Protein AF-0000000082831631 (afdb_homodimer)

Secondary structure (DSSP, 8-state):
--GGGS---S-HHHHHHHHHHHHHHHHHHHHHTTT--HHHHHHHHHHHHH-SEEHHHHHHHTT--HHHHHHHHHHHHHTTSEEEEE-SS-TTPEEEEE-HHHHHHHHHHHHHHHHHHHHHHHHH-HHHHHHHHHHHHHHHT-------/--GGGS---S-HHHHHHHHHHHHHHHHHHHHHTTT--HHHHHHHHHHHHH-SEEHHHHHHHTT--HHHHHHHHHHHHHTTSEEEEE-SS-TTPEEEEE-HHHHHHHHHHHHHHHHHHHHHHHHH-HHHHHHHHHHHHHHHT-------

Sequence (296 aa):
MSQQDLPPGVCNSTAIRKAARHLGRFYDQCLAQADLRNTQYAILNLLATRGPLTIAELAEHLVTDRATMGHNLRPLERDGLIRISIGRQDRREREITLTDAGVKMETAGRKAWQRAQQQFEAVFGKEDALAMRRIMHRITTLDLSVPSMSQQDLPPGVCNSTAIRKAARHLGRFYDQCLAQADLRNTQYAILNLLATRGPLTIAELAEHLVTDRATMGHNLRPLERDGLIRISIGRQDRREREITLTDAGVKMETAGRKAWQRAQQQFEAVFGKEDALAMRRIMHRITTLDLSVPS

Solvent-accessible surface area (backbone atoms only — not comparable to full-atom values): 15852 Å² total; per-residue (Å²): 128,58,84,83,69,51,68,59,71,87,49,66,55,58,31,39,40,27,21,29,41,48,47,40,51,48,41,28,59,42,20,45,78,57,75,35,46,54,70,55,46,52,52,42,46,46,35,72,74,72,38,71,37,35,58,64,53,52,10,60,77,56,53,49,52,55,69,59,41,53,59,63,41,46,62,39,42,75,70,50,28,34,44,80,41,71,26,87,89,40,78,84,38,46,32,36,36,70,30,75,59,20,51,53,49,38,56,52,34,45,57,32,46,51,50,43,53,51,53,49,27,69,72,69,29,61,68,53,48,53,52,49,31,50,53,23,48,52,54,52,67,51,86,75,71,76,81,128,127,58,86,81,70,52,69,59,72,86,48,65,54,59,32,38,41,27,20,27,41,48,48,39,50,48,41,27,59,41,19,44,78,56,76,36,45,53,68,54,46,52,53,43,46,48,34,72,74,70,37,70,38,34,58,65,54,52,10,60,76,58,52,49,51,56,69,59,43,53,58,63,42,46,61,39,42,74,71,48,26,35,45,80,38,70,28,88,88,40,76,85,38,46,33,36,36,69,30,75,60,20,51,54,48,37,56,51,33,45,56,32,46,50,51,42,53,50,54,49,28,68,74,68,29,61,68,53,48,51,53,48,30,50,54,22,46,55,54,51,67,51,86,77,70,77,82,127

pLDDT: mean 89.63, std 14.21, range [30.55, 98.31]

Radius of gyration: 20.42 Å; Cα contacts (8 Å, |Δi|>4): 362; chains: 2; bounding box: 50×52×46 Å

Structure (mmCIF, N/CA/C/O backbone):
data_AF-0000000082831631-model_v1
#
loop_
_entity.id
_entity.type
_entity.pdbx_description
1 polymer 'HTH marR-type domain-containing protein'
#
loop_
_atom_site.group_PDB
_atom_site.id
_atom_site.type_symbol
_atom_site.label_atom_id
_atom_site.label_alt_id
_atom_site.label_comp_id
_atom_site.label_asym_id
_atom_site.label_entity_id
_atom_site.label_seq_id
_atom_site.pdbx_PDB_ins_code
_atom_site.Cartn_x
_atom_site.Cartn_y
_atom_site.Cartn_z
_atom_site.occupancy
_atom_site.B_iso_or_equiv
_atom_site.auth_seq_id
_atom_site.auth_comp_id
_atom_site.auth_asym_id
_atom_site.auth_atom_id
_atom_site.pdbx_PDB_model_num
ATOM 1 N N . MET A 1 1 ? 18.609 -6.953 -20.047 1 30.86 1 MET A N 1
ATOM 2 C CA . MET A 1 1 ? 17.406 -6.137 -20.219 1 30.86 1 MET A CA 1
ATOM 3 C C . MET A 1 1 ? 17.078 -5.379 -18.938 1 30.86 1 MET A C 1
ATOM 5 O O . MET A 1 1 ? 16.953 -5.98 -17.859 1 30.86 1 MET A O 1
ATOM 9 N N . SER A 1 2 ? 17.219 -4.16 -18.875 1 35.84 2 SER A N 1
ATOM 10 C CA . SER A 1 2 ? 17.078 -3.322 -17.688 1 35.84 2 SER A CA 1
ATOM 11 C C . SER A 1 2 ? 15.703 -3.506 -17.031 1 35.84 2 SER A C 1
ATOM 13 O O . SER A 1 2 ? 14.742 -3.871 -17.703 1 35.84 2 SER A O 1
ATOM 15 N N . GLN A 1 3 ? 15.672 -3.893 -15.812 1 42.59 3 GLN A N 1
ATOM 16 C CA . GLN A 1 3 ? 14.422 -4.047 -15.078 1 42.59 3 GLN A CA 1
ATOM 17 C C . GLN A 1 3 ? 13.359 -3.076 -15.594 1 42.59 3 GLN A C 1
ATOM 19 O O . GLN A 1 3 ? 12.164 -3.316 -15.43 1 42.59 3 GLN A O 1
ATOM 24 N N . GLN A 1 4 ? 13.836 -1.872 -16.297 1 42.19 4 GLN A N 1
ATOM 25 C CA . GLN A 1 4 ? 13 -0.813 -16.859 1 42.19 4 GLN A CA 1
ATOM 26 C C . GLN A 1 4 ? 12.211 -1.309 -18.062 1 42.19 4 GLN A C 1
ATOM 28 O O . GLN A 1 4 ? 11.195 -0.72 -18.438 1 42.19 4 GLN A O 1
ATOM 33 N N . ASP A 1 5 ? 12.852 -2.176 -18.766 1 43.28 5 ASP A N 1
ATOM 34 C CA . ASP A 1 5 ? 12.312 -2.582 -20.047 1 43.28 5 ASP A CA 1
ATOM 35 C C . ASP A 1 5 ? 11.273 -3.691 -19.891 1 43.28 5 ASP A C 1
ATOM 37 O O . ASP A 1 5 ? 10.758 -4.215 -20.875 1 43.28 5 ASP A O 1
ATOM 41 N N . LEU A 1 6 ? 11.281 -4.203 -18.734 1 48.5 6 LEU A N 1
ATOM 42 C CA . LEU A 1 6 ? 10.352 -5.324 -18.656 1 48.5 6 LEU A CA 1
ATOM 43 C C . LEU A 1 6 ? 8.906 -4.836 -18.578 1 48.5 6 LEU A C 1
ATOM 45 O O . LEU A 1 6 ? 8.633 -3.814 -17.938 1 48.5 6 LEU A O 1
ATOM 49 N N . PRO A 1 7 ? 8.125 -5.168 -19.5 1 52.19 7 PRO A N 1
ATOM 50 C CA . PRO A 1 7 ? 6.703 -4.828 -19.484 1 52.19 7 PRO A CA 1
ATOM 51 C C . PRO A 1 7 ? 6.078 -4.922 -18.094 1 52.19 7 PRO A C 1
ATOM 53 O O . PRO A 1 7 ? 6.59 -5.641 -17.234 1 52.19 7 PRO A O 1
ATOM 56 N N . PRO A 1 8 ? 5.305 -3.943 -17.984 1 56.03 8 PRO A N 1
ATOM 57 C CA . PRO A 1 8 ? 4.609 -4.066 -16.703 1 56.03 8 PRO A CA 1
ATOM 58 C C . PRO A 1 8 ? 4.039 -5.461 -16.469 1 56.03 8 PRO A C 1
ATOM 60 O O . PRO A 1 8 ? 3.709 -6.168 -17.422 1 56.03 8 PRO A O 1
ATOM 63 N N . GLY A 1 9 ? 4.305 -5.836 -15.336 1 70.56 9 GLY A N 1
ATOM 64 C CA . GLY A 1 9 ? 3.637 -7.09 -15.016 1 70.56 9 GLY A CA 1
ATOM 65 C C . GLY A 1 9 ? 2.145 -7.059 -15.289 1 70.56 9 GLY A C 1
ATOM 66 O O . GLY A 1 9 ? 1.587 -6.004 -15.602 1 70.56 9 GLY A O 1
ATOM 67 N N . VAL A 1 10 ? 1.528 -8.109 -15.281 1 78.94 10 VAL A N 1
ATOM 68 C CA . VAL A 1 10 ? 0.139 -8.242 -15.711 1 78.94 10 VAL A CA 1
ATOM 69 C C . VAL A 1 10 ? -0.789 -8.047 -14.508 1 78.94 10 VAL A C 1
ATOM 71 O O . VAL A 1 10 ? -1.986 -7.809 -14.68 1 78.94 10 VAL A O 1
ATOM 74 N N . CYS A 1 11 ? -0.23 -8.031 -13.383 1 92.25 11 CYS A N 1
ATOM 75 C CA . CYS A 1 11 ? -1.115 -8 -12.227 1 92.25 11 CYS A CA 1
ATOM 76 C C . CYS A 1 11 ? -1.39 -6.562 -11.789 1 92.25 11 CYS A C 1
ATOM 78 O O . CYS A 1 11 ? -0.481 -5.859 -11.344 1 92.25 11 CYS A O 1
ATOM 80 N N . ASN A 1 12 ? -2.68 -6.16 -11.758 1 96.19 12 ASN A N 1
ATOM 81 C CA . ASN A 1 12 ? -3.088 -4.805 -11.406 1 96.19 12 ASN A CA 1
ATOM 82 C C . ASN A 1 12 ? -2.771 -4.492 -9.945 1 96.19 12 ASN A C 1
ATOM 84 O O . ASN A 1 12 ? -2.184 -3.449 -9.648 1 96.19 12 ASN A O 1
ATOM 88 N N . SER A 1 13 ? -3.053 -5.371 -9.1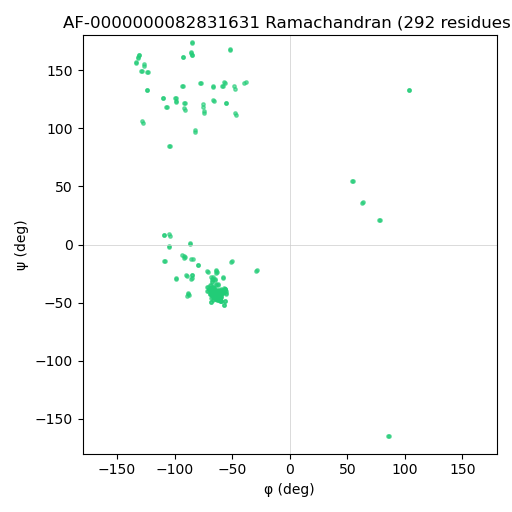02 1 95.88 13 SER A N 1
ATOM 89 C CA . SER A 1 13 ? -2.867 -5.145 -7.672 1 95.88 13 SER A CA 1
ATOM 90 C C . SER A 1 13 ? -1.388 -5.086 -7.309 1 95.88 13 SER A C 1
ATOM 92 O O . SER A 1 13 ? -0.976 -4.254 -6.496 1 95.88 13 SER A O 1
ATOM 94 N N . THR A 1 14 ? -0.568 -5.945 -7.938 1 94.88 14 THR A N 1
ATOM 95 C CA . THR A 1 14 ? 0.865 -5.941 -7.668 1 94.88 14 THR A CA 1
ATOM 96 C C . THR A 1 14 ? 1.507 -4.652 -8.18 1 94.88 14 THR A C 1
ATOM 98 O O . THR A 1 14 ? 2.395 -4.094 -7.535 1 94.88 14 THR A O 1
ATOM 101 N N . ALA A 1 15 ? 1.079 -4.207 -9.312 1 96.06 15 ALA A N 1
ATOM 102 C CA . ALA A 1 15 ? 1.629 -2.984 -9.891 1 96.06 15 ALA A CA 1
ATOM 103 C C . ALA A 1 15 ? 1.409 -1.794 -8.961 1 96.06 15 ALA A C 1
ATOM 105 O O . ALA A 1 15 ? 2.346 -1.051 -8.664 1 96.06 15 ALA A O 1
ATOM 106 N N . ILE A 1 16 ? 0.175 -1.623 -8.469 1 97.5 16 ILE A N 1
ATOM 107 C CA . ILE A 1 16 ? -0.142 -0.481 -7.617 1 97.5 16 ILE A CA 1
ATOM 108 C C . ILE A 1 16 ? 0.547 -0.64 -6.266 1 97.5 16 ILE A C 1
ATOM 110 O O . ILE A 1 16 ? 1.034 0.338 -5.691 1 97.5 16 ILE A O 1
ATOM 114 N N . ARG A 1 17 ? 0.597 -1.808 -5.777 1 96.62 17 ARG A N 1
ATOM 115 C CA . ARG A 1 17 ? 1.215 -2.062 -4.48 1 96.62 17 ARG A CA 1
ATOM 116 C C . ARG A 1 17 ? 2.707 -1.749 -4.512 1 96.62 17 ARG A C 1
ATOM 118 O O . ARG A 1 17 ? 3.236 -1.127 -3.588 1 96.62 17 ARG A O 1
ATOM 125 N N . LYS A 1 18 ? 3.408 -2.191 -5.504 1 96.25 18 LYS A N 1
ATOM 126 C CA . LYS A 1 18 ? 4.836 -1.919 -5.637 1 96.25 18 LYS A CA 1
ATOM 127 C C . LYS A 1 18 ? 5.105 -0.418 -5.711 1 96.25 18 LYS A C 1
ATOM 129 O O . LYS A 1 18 ? 6.02 0.088 -5.059 1 96.25 18 LYS A O 1
ATOM 134 N N . ALA A 1 19 ? 4.34 0.26 -6.488 1 97.31 19 ALA A N 1
ATOM 135 C CA . ALA A 1 19 ? 4.5 1.705 -6.629 1 97.31 19 ALA A CA 1
ATOM 136 C C . ALA A 1 19 ? 4.227 2.42 -5.309 1 97.31 19 ALA A C 1
ATOM 138 O O . ALA A 1 19 ? 4.945 3.35 -4.938 1 97.31 19 ALA A O 1
ATOM 139 N N . ALA A 1 20 ? 3.16 1.955 -4.66 1 97.31 20 ALA A N 1
ATOM 140 C CA . ALA A 1 20 ? 2.814 2.547 -3.369 1 97.31 20 ALA A CA 1
ATOM 141 C C . ALA A 1 20 ? 3.943 2.359 -2.359 1 97.31 20 ALA A C 1
ATOM 143 O O . ALA A 1 20 ? 4.262 3.277 -1.599 1 97.31 20 ALA A O 1
ATOM 144 N N . ARG A 1 21 ? 4.551 1.218 -2.373 1 96.31 21 ARG A N 1
ATOM 145 C CA . ARG A 1 21 ? 5.656 0.956 -1.452 1 96.31 21 ARG A CA 1
ATOM 146 C C . ARG A 1 21 ? 6.871 1.806 -1.8 1 96.31 21 ARG 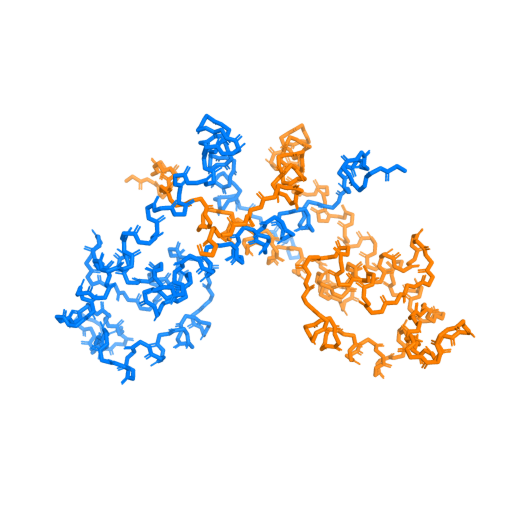A C 1
ATOM 148 O O . ARG A 1 21 ? 7.512 2.377 -0.914 1 96.31 21 ARG A O 1
ATOM 155 N N . HIS A 1 22 ? 7.172 1.829 -3.053 1 96.25 22 HIS A N 1
ATOM 156 C CA . HIS A 1 22 ? 8.328 2.598 -3.5 1 96.25 22 HIS A CA 1
ATOM 157 C C . HIS A 1 22 ? 8.172 4.074 -3.154 1 96.25 22 HIS A C 1
ATOM 159 O O . HIS A 1 22 ? 9.07 4.676 -2.566 1 96.25 22 HIS A O 1
ATOM 165 N N . LEU A 1 23 ? 7.043 4.594 -3.475 1 96.88 23 LEU A N 1
ATOM 166 C CA . LEU A 1 23 ? 6.773 6.004 -3.211 1 96.88 23 LEU A CA 1
ATOM 167 C C . LEU A 1 23 ? 6.637 6.258 -1.714 1 96.88 23 LEU A C 1
ATOM 169 O O . LEU A 1 23 ? 7.148 7.258 -1.201 1 96.88 23 LEU A O 1
ATOM 173 N N . GLY A 1 24 ? 5.938 5.359 -1.07 1 96.38 24 GLY A N 1
ATOM 174 C CA . GLY A 1 24 ? 5.77 5.48 0.369 1 96.38 24 GLY A CA 1
ATOM 175 C C . GLY A 1 24 ? 7.09 5.527 1.12 1 96.38 24 GLY A C 1
ATOM 176 O O . GLY A 1 24 ? 7.238 6.297 2.072 1 96.38 24 GLY A O 1
ATOM 177 N N . ARG A 1 25 ? 8.047 4.754 0.75 1 94.38 25 ARG A N 1
ATOM 178 C CA . ARG A 1 25 ? 9.375 4.754 1.369 1 94.38 25 ARG A CA 1
ATOM 179 C C . ARG A 1 25 ? 10.062 6.102 1.195 1 94.38 25 ARG A C 1
ATOM 181 O O . ARG A 1 25 ? 10.703 6.602 2.123 1 94.38 25 ARG A O 1
ATOM 188 N N . PHE A 1 26 ? 9.93 6.613 0.04 1 96 26 PHE A N 1
ATOM 189 C CA . PHE A 1 26 ? 10.516 7.922 -0.238 1 96 26 PHE A CA 1
ATOM 190 C C . PHE A 1 26 ? 9.906 8.984 0.668 1 96 26 PHE A C 1
ATOM 192 O O . PHE A 1 26 ? 10.633 9.781 1.269 1 96 26 PHE A O 1
ATOM 199 N N . TYR A 1 27 ? 8.586 8.977 0.841 1 96.56 27 TYR A N 1
ATOM 200 C CA . TYR A 1 27 ? 7.918 9.938 1.705 1 96.56 27 TYR A CA 1
ATOM 201 C C . TYR A 1 27 ? 8.305 9.727 3.164 1 96.56 27 TYR A C 1
ATOM 203 O O . TYR A 1 27 ? 8.508 10.695 3.904 1 96.56 27 TYR A O 1
ATOM 211 N N . ASP A 1 28 ? 8.398 8.516 3.533 1 95.75 28 ASP A N 1
ATOM 212 C CA . ASP A 1 28 ? 8.82 8.211 4.895 1 95.75 28 ASP A CA 1
ATOM 213 C C . ASP A 1 28 ? 10.211 8.773 5.18 1 95.75 28 ASP A C 1
ATOM 215 O O . ASP A 1 28 ? 10.453 9.328 6.254 1 95.75 28 ASP A O 1
ATOM 219 N N . GLN A 1 29 ? 11.086 8.617 4.246 1 94.62 29 GLN A N 1
ATOM 220 C CA . GLN A 1 29 ? 12.438 9.141 4.406 1 94.62 29 GLN A CA 1
ATOM 221 C C . GLN A 1 29 ? 12.422 10.656 4.539 1 94.62 29 GLN A C 1
ATOM 223 O O . GLN A 1 29 ? 13.141 11.219 5.371 1 94.62 29 GLN A O 1
ATOM 228 N N . CYS A 1 30 ? 11.648 11.32 3.758 1 94.38 30 CYS A N 1
ATOM 229 C CA . CYS A 1 30 ? 11.539 12.773 3.818 1 94.38 30 CYS A CA 1
ATOM 230 C C . CYS A 1 30 ? 10.93 13.227 5.141 1 94.38 30 CYS A C 1
ATOM 232 O O . CYS A 1 30 ? 11.422 14.172 5.762 1 94.38 30 CYS A O 1
ATOM 234 N N . LEU A 1 31 ? 9.922 12.508 5.613 1 95.38 31 LEU A N 1
ATOM 235 C CA . LEU A 1 31 ? 9.18 12.906 6.805 1 95.38 31 LEU A CA 1
ATOM 236 C C . LEU A 1 31 ? 9.945 12.539 8.07 1 95.38 31 LEU A C 1
ATOM 238 O O . LEU A 1 31 ? 9.656 13.062 9.148 1 95.38 31 LEU A O 1
ATOM 242 N N . ALA A 1 32 ? 10.898 11.633 7.867 1 93.44 32 ALA A N 1
ATOM 243 C CA . ALA A 1 32 ? 11.742 11.258 9 1 93.44 32 ALA A CA 1
ATOM 244 C C . ALA A 1 32 ? 12.453 12.477 9.57 1 93.44 32 ALA A C 1
ATOM 246 O O . ALA A 1 32 ? 12.711 12.547 10.781 1 93.44 32 ALA A O 1
ATOM 247 N N . GLN A 1 33 ? 12.703 13.406 8.773 1 89.69 33 GLN A N 1
ATOM 248 C CA . GLN A 1 33 ? 13.359 14.641 9.188 1 89.69 33 GLN A CA 1
ATOM 249 C C . GLN A 1 33 ? 12.5 15.406 10.188 1 89.69 33 GLN A C 1
ATOM 251 O O . GLN A 1 33 ? 13.008 16.219 10.969 1 89.69 33 GLN A O 1
ATOM 256 N N . ALA A 1 34 ? 11.242 15.203 10.195 1 91 34 ALA A N 1
ATOM 257 C CA . ALA A 1 34 ? 10.312 15.844 11.117 1 91 34 ALA A CA 1
ATOM 258 C C . ALA A 1 34 ? 9.852 14.867 12.195 1 91 34 ALA A C 1
ATOM 260 O O . ALA A 1 34 ? 8.898 15.141 12.93 1 91 34 ALA A O 1
ATOM 261 N N . ASP A 1 35 ? 10.469 13.711 12.242 1 92.44 35 ASP A N 1
ATOM 262 C CA . ASP A 1 35 ? 10.172 12.664 13.211 1 92.44 35 ASP A CA 1
ATOM 263 C C . ASP A 1 35 ? 8.742 12.156 13.039 1 92.44 35 ASP A C 1
ATOM 265 O O . ASP A 1 35 ? 8.023 11.961 14.023 1 92.44 35 ASP A O 1
ATOM 269 N N . LEU A 1 36 ? 8.273 12.086 11.836 1 94.44 36 LEU A N 1
ATOM 270 C CA . LEU A 1 36 ? 6.945 11.578 11.5 1 94.44 36 LEU A CA 1
ATOM 271 C C . LEU A 1 36 ? 7.027 10.516 10.406 1 94.44 36 LEU A C 1
ATOM 273 O O . LEU A 1 36 ? 7.902 10.578 9.539 1 94.44 36 LEU A O 1
ATOM 277 N N . ARG A 1 37 ? 6.109 9.602 10.453 1 94.31 37 ARG A N 1
ATOM 278 C CA . ARG A 1 37 ? 5.867 8.695 9.336 1 94.31 37 ARG A CA 1
ATOM 279 C C . ARG A 1 37 ? 4.785 9.242 8.414 1 94.31 37 ARG A C 1
ATOM 281 O O . ARG A 1 37 ? 3.965 10.062 8.828 1 94.31 37 ARG A O 1
ATOM 288 N N . ASN A 1 38 ? 4.805 8.68 7.234 1 94.25 38 ASN A N 1
ATOM 289 C CA . ASN A 1 38 ? 3.842 9.102 6.223 1 94.25 38 ASN A CA 1
ATOM 290 C C . ASN A 1 38 ? 2.406 8.898 6.699 1 94.25 38 ASN A C 1
ATOM 292 O O . ASN A 1 38 ? 1.561 9.781 6.523 1 94.25 38 ASN A O 1
ATOM 296 N N . THR A 1 39 ? 2.139 7.816 7.359 1 93.75 39 THR A N 1
ATOM 297 C CA . THR A 1 39 ? 0.795 7.508 7.84 1 93.75 39 THR A CA 1
ATOM 298 C C . THR A 1 39 ? 0.416 8.422 9 1 93.75 39 THR A C 1
ATOM 300 O O . THR A 1 39 ? -0.734 8.852 9.109 1 93.75 39 THR A O 1
ATOM 303 N N . GLN A 1 40 ? 1.332 8.672 9.836 1 94.88 40 GLN A N 1
ATOM 304 C CA . GLN A 1 40 ? 1.088 9.578 10.953 1 94.88 40 GLN A CA 1
ATOM 305 C C . GLN A 1 40 ? 0.785 10.992 10.461 1 94.88 40 GLN A C 1
ATOM 307 O O . GLN A 1 40 ? -0.157 11.625 10.938 1 94.88 40 GLN A O 1
ATOM 312 N N . TYR A 1 41 ? 1.587 11.422 9.516 1 95.38 41 TYR A N 1
ATOM 313 C CA . TYR A 1 41 ? 1.364 12.758 8.969 1 95.38 41 TYR A CA 1
ATOM 314 C C . TYR A 1 41 ? -0.004 12.852 8.305 1 95.38 41 TYR A C 1
ATOM 316 O O . TYR A 1 41 ? -0.688 13.875 8.422 1 95.38 41 TYR A O 1
ATOM 324 N N . ALA A 1 42 ? -0.393 11.852 7.566 1 95.88 42 ALA A N 1
ATOM 325 C CA . ALA A 1 42 ? -1.693 11.852 6.902 1 95.88 42 ALA A CA 1
ATOM 326 C C . ALA A 1 42 ? -2.822 12.062 7.906 1 95.88 42 ALA A C 1
ATOM 328 O O . ALA A 1 42 ? -3.768 12.812 7.637 1 95.88 42 ALA A O 1
ATOM 329 N N . ILE A 1 43 ? -2.713 11.477 9.039 1 96.25 43 ILE A N 1
ATOM 330 C CA . ILE A 1 43 ? -3.725 11.609 10.086 1 96.25 43 ILE A CA 1
ATOM 331 C C . ILE A 1 43 ? -3.727 13.031 10.633 1 96.25 43 ILE A C 1
ATOM 333 O O . ILE A 1 43 ? -4.777 13.672 10.711 1 96.25 43 ILE A O 1
ATOM 337 N N . LEU A 1 44 ? -2.545 13.508 10.977 1 97 44 LEU A N 1
ATOM 338 C CA . LEU A 1 44 ? -2.426 14.859 11.523 1 97 44 LEU A CA 1
ATOM 339 C C . LEU A 1 44 ? -2.938 15.898 10.531 1 97 44 LEU A C 1
ATOM 341 O O . LEU A 1 44 ? -3.648 16.828 10.914 1 97 44 LEU A O 1
ATOM 345 N N . ASN A 1 45 ? -2.594 15.719 9.32 1 95.44 45 ASN A N 1
ATOM 346 C CA . ASN A 1 45 ? -3.002 16.656 8.281 1 95.44 45 ASN A CA 1
ATOM 347 C C . ASN A 1 45 ? -4.516 16.656 8.094 1 95.44 45 ASN A C 1
ATOM 349 O O . ASN A 1 45 ? -5.117 17.719 7.922 1 95.44 45 ASN A O 1
ATOM 353 N N . LEU A 1 46 ? -5.125 15.523 8.109 1 94.44 46 LEU A N 1
ATOM 354 C CA . LEU A 1 46 ? -6.574 15.438 7.973 1 94.44 46 LEU A CA 1
ATOM 355 C C . LEU A 1 46 ? -7.273 16.172 9.117 1 94.44 46 LEU A C 1
ATOM 357 O O . LEU A 1 46 ? -8.227 16.922 8.883 1 94.44 46 LEU A O 1
ATOM 361 N N . LEU A 1 47 ? -6.793 15.977 10.258 1 95.88 47 LEU A N 1
ATOM 362 C CA . LEU A 1 47 ? -7.383 16.625 11.422 1 95.88 47 LEU A CA 1
ATOM 363 C C . LEU A 1 47 ? -7.176 18.141 11.367 1 95.88 47 LEU A C 1
ATOM 365 O O . LEU A 1 47 ? -8.047 18.906 11.773 1 95.88 47 LEU A O 1
ATOM 369 N N . ALA A 1 48 ? -6.035 18.516 10.891 1 94.75 48 ALA A N 1
ATOM 370 C CA . ALA A 1 48 ? -5.719 19.938 10.789 1 94.75 48 ALA A CA 1
ATOM 371 C C . ALA A 1 48 ? -6.602 20.625 9.742 1 94.75 48 ALA A C 1
ATOM 373 O O . ALA A 1 48 ? -6.988 21.781 9.906 1 94.75 48 ALA A O 1
ATOM 374 N N . THR A 1 49 ? -6.984 19.938 8.734 1 92.06 49 THR A N 1
ATOM 375 C CA . THR A 1 49 ? -7.672 20.547 7.602 1 92.06 49 THR A CA 1
ATOM 376 C C . THR A 1 49 ? -9.18 20.344 7.711 1 92.06 49 THR A C 1
ATOM 378 O O . THR A 1 49 ? -9.961 21.172 7.25 1 92.06 49 THR A O 1
ATOM 381 N N . ARG A 1 50 ? -9.648 19.281 8.344 1 92.56 50 ARG A N 1
ATOM 382 C CA . ARG A 1 50 ? -11.07 18.953 8.383 1 92.56 50 ARG A CA 1
ATOM 383 C C . ARG A 1 50 ? -11.648 19.188 9.781 1 92.56 50 ARG A C 1
ATOM 385 O O . ARG A 1 50 ? -12.867 19.234 9.945 1 92.56 50 ARG A O 1
ATOM 392 N N . GLY A 1 51 ? -10.773 19.344 10.719 1 93.56 51 GLY A N 1
ATOM 393 C CA . GLY A 1 51 ? -11.219 19.422 12.102 1 93.56 51 GLY A CA 1
ATOM 394 C C . GLY A 1 51 ? -11.398 18.078 12.758 1 93.56 51 GLY A C 1
ATOM 395 O O . GLY A 1 51 ? -10.844 17.078 12.297 1 93.56 51 GLY A O 1
ATOM 396 N N . PRO A 1 52 ? -12.102 18.047 13.914 1 94.38 52 PRO A N 1
ATOM 397 C CA . PRO A 1 52 ? -12.297 16.797 14.648 1 94.38 52 PRO A CA 1
ATOM 398 C C . PRO A 1 52 ? -13 15.734 13.812 1 94.38 52 PRO A C 1
ATOM 400 O O . PRO A 1 52 ? -13.93 16.047 13.062 1 94.38 52 PRO A O 1
ATOM 403 N N . LEU A 1 53 ? -12.5 14.539 13.891 1 95.12 53 LEU A N 1
ATOM 404 C CA . LEU A 1 53 ? -13.078 13.391 13.195 1 95.12 53 LEU A CA 1
ATOM 405 C C . LEU A 1 53 ? -13.188 12.188 14.125 1 95.12 53 LEU A C 1
ATOM 407 O O . LEU A 1 53 ? -12.445 12.078 15.102 1 95.12 53 LEU A O 1
ATOM 411 N N . THR A 1 54 ? -14.086 11.312 13.766 1 94.19 54 THR A N 1
ATOM 412 C CA . THR A 1 54 ? -14.18 10.047 14.477 1 94.19 54 THR A CA 1
ATOM 413 C C . THR A 1 54 ? -13.188 9.031 13.906 1 94.19 54 THR A C 1
ATOM 415 O O . THR A 1 54 ? -12.625 9.242 12.836 1 94.19 54 THR A O 1
ATOM 418 N N . ILE A 1 55 ? -12.984 8.016 14.727 1 93.75 55 ILE A N 1
ATOM 419 C CA . ILE A 1 55 ? -12.125 6.934 14.25 1 93.75 55 ILE A CA 1
ATOM 420 C C . ILE A 1 55 ? -12.672 6.375 12.945 1 93.75 55 ILE A C 1
ATOM 422 O O . ILE A 1 55 ? -11.914 6.102 12.008 1 93.75 55 ILE A O 1
ATOM 426 N N . ALA A 1 56 ? -14 6.277 12.844 1 93.19 56 ALA A N 1
ATOM 427 C CA . ALA A 1 56 ? -14.656 5.746 11.648 1 93.19 56 ALA A CA 1
ATOM 428 C C . ALA A 1 56 ? -14.422 6.66 10.445 1 93.19 56 ALA A C 1
ATOM 430 O O . ALA A 1 56 ? -14.148 6.188 9.344 1 93.19 56 ALA A O 1
ATOM 431 N N . GLU A 1 57 ? -14.508 7.906 10.633 1 93.56 57 GLU A N 1
ATOM 432 C CA . GLU A 1 57 ? -14.305 8.875 9.555 1 93.56 57 GLU A CA 1
ATOM 433 C C . GLU A 1 57 ? -12.852 8.875 9.086 1 93.56 57 GLU A C 1
ATOM 435 O O . GLU A 1 57 ? -12.586 8.93 7.887 1 93.56 57 GLU A O 1
ATOM 440 N N . LEU A 1 58 ? -11.906 8.82 10.023 1 94.56 58 LEU A N 1
ATOM 441 C CA . LEU A 1 58 ? -10.492 8.758 9.672 1 94.56 58 LEU A CA 1
ATOM 442 C C . LEU A 1 58 ? -10.195 7.5 8.859 1 94.56 58 LEU A C 1
ATOM 444 O O . LEU A 1 58 ? -9.492 7.562 7.852 1 94.56 58 LEU A O 1
ATOM 448 N N . ALA A 1 59 ? -10.75 6.395 9.344 1 95.31 59 ALA A N 1
ATOM 449 C CA . ALA A 1 59 ? -10.562 5.125 8.648 1 95.31 59 ALA A CA 1
ATOM 450 C C . ALA A 1 59 ? -11.109 5.191 7.227 1 95.31 59 ALA A C 1
ATOM 452 O O . ALA A 1 59 ? -10.477 4.715 6.285 1 95.31 59 ALA A O 1
ATOM 453 N N . GLU A 1 60 ? -12.25 5.809 7.066 1 93.5 60 GLU A N 1
ATOM 454 C CA . GLU A 1 60 ? -12.883 5.953 5.758 1 93.5 60 GLU A CA 1
ATOM 455 C C . GLU A 1 60 ? -12.055 6.84 4.836 1 93.5 60 GLU A C 1
ATOM 457 O O . GLU A 1 60 ? -11.82 6.488 3.678 1 93.5 60 GLU A O 1
ATOM 462 N N . HIS A 1 61 ? -11.562 7.949 5.359 1 93.06 61 HIS A N 1
ATOM 463 C CA . HIS A 1 61 ? -10.789 8.898 4.562 1 93.06 61 HIS A CA 1
ATOM 464 C C . HIS A 1 61 ? -9.477 8.273 4.09 1 93.06 61 HIS A C 1
ATOM 466 O O . HIS A 1 61 ? -8.984 8.602 3.008 1 93.06 61 HIS A O 1
ATOM 472 N N . LEU A 1 62 ? -8.922 7.355 4.855 1 94.38 62 LEU A N 1
ATOM 473 C CA . LEU A 1 62 ? -7.605 6.812 4.531 1 94.38 62 LEU A CA 1
ATOM 474 C C . LEU A 1 62 ? -7.723 5.367 4.047 1 94.38 62 LEU A C 1
ATOM 476 O O . LEU A 1 62 ? -6.711 4.676 3.9 1 94.38 62 LEU A O 1
ATOM 480 N N . VAL A 1 63 ? -8.938 4.879 3.834 1 94.25 63 VAL A N 1
ATOM 481 C CA . VAL A 1 63 ? -9.25 3.564 3.283 1 94.25 63 VAL A CA 1
ATOM 482 C C . VAL A 1 63 ? -8.555 2.482 4.105 1 94.25 63 VAL A C 1
ATOM 484 O O . VAL A 1 63 ? -7.832 1.646 3.557 1 94.25 63 VAL A O 1
ATOM 487 N N . THR A 1 64 ? -8.805 2.502 5.379 1 94.81 64 THR A N 1
ATOM 488 C CA . THR A 1 64 ? -8.344 1.492 6.324 1 94.81 64 THR A CA 1
ATOM 489 C C . THR A 1 64 ? -9.492 1.002 7.199 1 94.81 64 THR A C 1
ATOM 491 O O . THR A 1 64 ? -10.602 1.543 7.137 1 94.81 64 THR A O 1
ATOM 494 N N . ASP A 1 65 ? -9.273 -0.11 7.828 1 94.12 65 ASP A N 1
ATOM 495 C CA . ASP A 1 65 ? -10.305 -0.552 8.766 1 94.12 65 ASP A CA 1
ATOM 496 C C . ASP A 1 65 ? -10.109 0.086 10.141 1 94.12 65 ASP A C 1
ATOM 498 O O . ASP A 1 65 ? -9.039 0.625 10.43 1 94.12 65 ASP A O 1
ATOM 502 N N . ARG A 1 66 ? -11.094 0.006 10.938 1 93.56 66 ARG A N 1
ATOM 503 C CA . ARG A 1 66 ? -11.109 0.689 12.227 1 93.56 66 ARG A CA 1
ATOM 504 C C . ARG A 1 66 ? -10.023 0.148 13.148 1 93.56 66 ARG A C 1
ATOM 506 O O . ARG A 1 66 ? -9.406 0.906 13.898 1 93.56 66 ARG A O 1
ATOM 513 N N . ALA A 1 67 ? -9.875 -1.121 13.102 1 94.56 67 ALA A N 1
ATOM 514 C CA . ALA A 1 67 ? -8.852 -1.721 13.953 1 94.56 67 ALA A CA 1
ATOM 515 C C . ALA A 1 67 ? -7.469 -1.18 13.617 1 94.56 67 ALA A C 1
ATOM 517 O O . ALA A 1 67 ? -6.711 -0.793 14.516 1 94.56 67 ALA A O 1
ATOM 518 N N . THR A 1 68 ? -7.148 -1.111 12.344 1 94.38 68 THR A N 1
ATOM 519 C CA . THR A 1 68 ? -5.883 -0.565 11.867 1 94.38 68 THR A CA 1
ATOM 520 C C . THR A 1 68 ? -5.758 0.91 12.234 1 94.38 68 THR A C 1
ATOM 522 O O . THR A 1 68 ? -4.691 1.36 12.664 1 94.38 68 THR A O 1
ATOM 525 N N . MET A 1 69 ? -6.781 1.622 12.055 1 95.75 69 MET A N 1
ATOM 526 C CA . MET A 1 69 ? -6.77 3.043 12.398 1 95.75 69 MET A CA 1
ATOM 527 C C . MET A 1 69 ? -6.492 3.244 13.883 1 95.75 69 MET A C 1
ATOM 529 O O . MET A 1 69 ? -5.707 4.117 14.258 1 95.75 69 MET A O 1
ATOM 533 N N . GLY A 1 70 ? -7.172 2.418 14.727 1 94.88 70 GLY A N 1
ATOM 534 C CA . GLY A 1 70 ? -6.898 2.475 16.156 1 94.88 70 GLY A CA 1
ATOM 535 C C . GLY A 1 70 ? -5.434 2.268 16.484 1 94.88 70 GLY A C 1
ATOM 536 O O . GLY A 1 70 ? -4.871 2.998 17.312 1 94.88 70 GLY A O 1
ATOM 537 N N . HIS A 1 71 ? -4.891 1.325 15.797 1 95.56 71 HIS A N 1
ATOM 538 C CA . HIS A 1 71 ? -3.473 1.036 15.992 1 95.56 71 HIS A CA 1
ATOM 539 C C . HIS A 1 71 ? -2.605 2.221 15.586 1 95.56 71 HIS A C 1
ATOM 541 O O . HIS A 1 71 ? -1.629 2.547 16.266 1 95.56 71 HIS A O 1
ATOM 547 N N . ASN A 1 72 ? -2.916 2.871 14.562 1 95.62 72 ASN A N 1
ATOM 548 C CA . ASN A 1 72 ? -2.143 3.992 14.039 1 95.62 72 ASN A CA 1
ATOM 549 C C . ASN A 1 72 ? -2.273 5.227 14.922 1 95.62 72 ASN A C 1
ATOM 551 O O . ASN A 1 72 ? -1.395 6.09 14.93 1 95.62 72 ASN A O 1
ATOM 555 N N . LEU A 1 73 ? -3.352 5.27 15.672 1 96.94 73 LEU A N 1
ATOM 556 C CA . LEU A 1 73 ? -3.629 6.434 16.516 1 96.94 73 LEU A CA 1
ATOM 557 C C . LEU A 1 73 ? -2.912 6.328 17.844 1 96.94 73 LEU A C 1
ATOM 559 O O . LEU A 1 73 ? -2.605 7.344 18.484 1 96.94 73 LEU A O 1
ATOM 563 N N . ARG A 1 74 ? -2.648 5.176 18.25 1 96.56 74 ARG A N 1
ATOM 564 C CA . ARG A 1 74 ? -2.123 4.918 19.594 1 96.56 74 ARG A CA 1
ATOM 565 C C . ARG A 1 74 ? -0.827 5.688 19.828 1 96.56 74 ARG A C 1
ATOM 567 O O . ARG A 1 74 ? -0.696 6.402 20.828 1 96.56 74 ARG A O 1
ATOM 574 N N . PRO A 1 75 ? 0.129 5.562 18.938 1 96.94 75 PRO A N 1
ATOM 575 C CA . PRO A 1 75 ? 1.366 6.312 19.172 1 96.94 75 PRO A CA 1
ATOM 576 C C . PRO A 1 75 ? 1.149 7.824 19.188 1 96.94 75 PRO A C 1
ATOM 578 O O . PRO A 1 75 ? 1.821 8.539 19.938 1 96.94 75 PRO A O 1
ATOM 581 N N . LEU A 1 76 ? 0.262 8.344 18.406 1 97.81 76 LEU A N 1
ATOM 582 C CA . LEU A 1 76 ? -0.018 9.773 18.359 1 97.81 76 LEU A CA 1
ATOM 583 C C . LEU A 1 76 ? -0.642 10.266 19.656 1 97.81 76 LEU A C 1
ATOM 585 O O . LEU A 1 76 ? -0.335 11.359 20.125 1 97.81 76 LEU A O 1
ATOM 589 N N . GLU A 1 77 ? -1.555 9.422 20.172 1 97.44 77 GLU A N 1
ATOM 590 C CA . GLU A 1 77 ? -2.164 9.742 21.453 1 97.44 77 GLU A CA 1
ATOM 591 C C . GLU A 1 77 ? -1.14 9.68 22.578 1 97.44 77 GLU A C 1
ATOM 593 O O . GLU A 1 77 ? -1.072 10.578 23.422 1 97.44 77 GLU A O 1
ATOM 598 N N . ARG A 1 78 ? -0.397 8.641 22.594 1 97.25 78 ARG A N 1
ATOM 599 C CA . ARG A 1 78 ? 0.639 8.438 23.594 1 97.25 78 ARG A CA 1
ATOM 600 C C . ARG A 1 78 ? 1.622 9.609 23.609 1 97.25 78 ARG A C 1
ATOM 602 O O . ARG A 1 78 ? 2.029 10.07 24.672 1 97.25 78 ARG A O 1
ATOM 609 N N . ASP A 1 79 ? 1.941 10.141 22.438 1 97 79 ASP A N 1
ATOM 610 C CA . ASP A 1 79 ? 2.93 11.203 22.297 1 97 79 ASP A CA 1
ATOM 611 C C . ASP A 1 79 ? 2.291 12.578 22.484 1 97 79 ASP A C 1
ATOM 613 O O . ASP A 1 79 ? 2.961 13.602 22.344 1 97 79 ASP A O 1
ATOM 617 N N . GLY A 1 80 ? 1.016 12.586 22.766 1 97.69 80 GLY A N 1
ATOM 618 C CA . GLY A 1 80 ? 0.308 13.805 23.094 1 97.69 80 GLY A CA 1
ATOM 619 C C . GLY A 1 80 ? -0.022 14.656 21.891 1 97.69 80 GLY A C 1
ATOM 620 O O . GLY A 1 80 ? -0.233 15.867 22.016 1 97.69 80 GLY A O 1
ATOM 621 N N . LEU A 1 81 ? -0.055 14.109 20.703 1 98.25 81 LEU A N 1
ATOM 622 C CA . LEU A 1 81 ? -0.277 14.867 19.469 1 98.25 81 LEU A CA 1
ATOM 623 C C . LEU A 1 81 ? -1.765 14.969 19.156 1 98.25 81 LEU A C 1
ATOM 625 O O . LEU A 1 81 ? -2.191 15.867 18.422 1 98.25 81 LEU A O 1
ATOM 629 N N . ILE A 1 82 ? -2.504 13.977 19.641 1 98.31 82 ILE A N 1
ATOM 630 C CA . ILE A 1 82 ? -3.953 13.984 19.484 1 98.31 82 ILE A CA 1
ATOM 631 C C . ILE A 1 82 ? -4.629 13.68 20.812 1 98.31 82 ILE A C 1
ATOM 633 O O . ILE A 1 82 ? -3.98 13.211 21.75 1 98.31 82 ILE A O 1
ATOM 637 N N . ARG A 1 83 ? -5.902 14.039 20.875 1 97.12 83 ARG A N 1
ATOM 638 C CA . ARG A 1 83 ? -6.777 13.711 22 1 97.12 83 ARG A CA 1
ATOM 639 C C . ARG A 1 83 ? -8.016 12.953 21.531 1 97.12 83 ARG A C 1
ATOM 641 O O . ARG A 1 83 ? -8.609 13.312 20.5 1 97.12 83 ARG A O 1
ATOM 648 N N . ILE A 1 84 ? -8.297 11.891 22.234 1 94.25 84 ILE A N 1
ATOM 649 C CA . ILE A 1 84 ? -9.5 11.117 21.938 1 94.25 84 ILE A CA 1
ATOM 650 C C . ILE A 1 84 ? -10.547 11.352 23.031 1 94.25 84 ILE A C 1
ATOM 652 O O . ILE A 1 84 ? -10.297 11.086 24.203 1 94.25 84 ILE A O 1
ATOM 656 N N . SER A 1 85 ? -11.609 11.867 22.656 1 91.38 85 SER A N 1
ATOM 657 C CA . SER A 1 85 ? -12.672 12.172 23.594 1 91.38 85 SER A CA 1
ATOM 658 C C . SER A 1 85 ? -13.977 11.484 23.203 1 91.38 85 SER A C 1
ATOM 660 O O . SER A 1 85 ? -14.148 11.078 22.062 1 91.38 85 SER A O 1
ATOM 662 N N . ILE A 1 86 ? -14.789 11.133 24.25 1 81.56 86 ILE A N 1
ATOM 663 C CA . ILE A 1 86 ? -16.109 10.562 23.984 1 81.56 86 ILE A CA 1
ATOM 664 C C . ILE A 1 86 ? -17 11.609 23.328 1 81.56 86 ILE A C 1
ATOM 666 O O . ILE A 1 86 ? -17.047 12.766 23.766 1 81.56 86 ILE A O 1
ATOM 670 N N . GLY A 1 87 ? -17.562 11.227 22.078 1 69.06 87 GLY A N 1
ATOM 671 C CA . GLY A 1 87 ? -18.359 12.125 21.281 1 69.06 87 GLY A CA 1
ATOM 672 C C . GLY A 1 87 ? -19.562 12.672 22.016 1 69.06 87 GLY A C 1
ATOM 673 O O . GLY A 1 87 ? -20.094 12.023 22.922 1 69.06 87 GLY A O 1
ATOM 674 N N . ARG A 1 88 ? -19.797 13.914 21.797 1 61.16 88 ARG A N 1
ATOM 675 C CA . ARG A 1 88 ? -20.906 14.625 22.422 1 61.16 88 ARG A CA 1
ATOM 676 C C . ARG A 1 88 ? -22.25 14.008 22.031 1 61.16 88 ARG A C 1
ATOM 678 O O . ARG A 1 88 ? -23.141 13.883 22.859 1 61.16 88 ARG A O 1
ATOM 685 N N . GLN A 1 89 ? -22.375 13.641 20.859 1 59.97 89 GLN A N 1
ATOM 686 C CA . GLN A 1 89 ? -23.672 13.227 20.344 1 59.97 89 GLN A CA 1
ATOM 687 C C . GLN A 1 89 ? -23.922 11.742 20.594 1 59.97 89 GLN A C 1
ATOM 689 O O . GLN A 1 89 ? -25.062 11.32 20.828 1 59.97 89 GLN A O 1
ATOM 694 N N . ASP A 1 90 ? -22.953 10.953 20.359 1 64.75 90 ASP A N 1
ATOM 695 C CA . ASP A 1 90 ? -23.031 9.508 20.562 1 64.75 90 ASP A CA 1
ATOM 696 C C . ASP A 1 90 ? -21.859 9.016 21.422 1 64.75 90 ASP A C 1
ATOM 698 O O . ASP A 1 90 ? -20.703 9.086 21 1 64.75 90 ASP A O 1
ATOM 702 N N . ARG A 1 91 ? -22.219 8.688 22.703 1 65.94 91 ARG A N 1
ATOM 703 C CA . ARG A 1 91 ? -21.25 8.242 23.688 1 65.94 91 ARG A CA 1
ATOM 704 C C . ARG A 1 91 ? -20.391 7.102 23.125 1 65.94 91 ARG A C 1
ATOM 706 O O . ARG A 1 91 ? -19.328 6.805 23.656 1 65.94 91 ARG A O 1
ATOM 713 N N . ARG A 1 92 ? -20.891 6.566 22.047 1 63.47 92 ARG A N 1
ATOM 714 C CA . ARG A 1 92 ? -20.156 5.441 21.469 1 63.47 92 ARG A CA 1
ATOM 715 C C . ARG A 1 92 ? -19.156 5.91 20.422 1 63.47 92 ARG A C 1
ATOM 717 O O . ARG A 1 92 ? -18.266 5.16 20.016 1 63.47 92 ARG A O 1
ATOM 724 N N . GLU A 1 93 ? -19.344 7.227 20.141 1 78 93 GLU A N 1
ATOM 725 C CA . GLU A 1 93 ? -18.438 7.723 19.125 1 78 93 GLU A CA 1
ATOM 726 C C . GLU A 1 93 ? -17.25 8.461 19.75 1 78 93 GLU A C 1
ATOM 728 O O . GLU A 1 93 ? -17.438 9.273 20.656 1 78 93 GLU A O 1
ATOM 733 N N . ARG A 1 94 ? -16.047 8.008 19.422 1 88.06 94 ARG A N 1
ATOM 734 C CA . ARG A 1 94 ? -14.82 8.641 19.891 1 88.06 94 ARG A CA 1
ATOM 735 C C . ARG A 1 94 ? -14.328 9.688 18.891 1 88.06 94 ARG A C 1
ATOM 737 O O . ARG A 1 94 ? -14.117 9.375 17.719 1 88.06 94 ARG A O 1
ATOM 744 N N . GLU A 1 95 ? -14.32 10.938 19.438 1 93.38 95 GLU A N 1
ATOM 745 C CA . GLU A 1 95 ? -13.867 12.039 18.594 1 93.38 95 GLU A CA 1
ATOM 746 C C . GLU A 1 95 ? -12.375 12.305 18.797 1 93.38 95 GLU A C 1
ATOM 748 O O . GLU A 1 95 ? -11.891 12.352 19.922 1 93.38 95 GLU A O 1
ATOM 753 N N . ILE A 1 96 ? -11.664 12.523 17.641 1 96.94 96 ILE A N 1
ATOM 754 C CA . ILE A 1 96 ? -10.227 12.742 17.656 1 96.94 96 ILE A CA 1
ATOM 755 C C . ILE A 1 96 ? -9.922 14.195 17.297 1 96.94 96 ILE A C 1
ATOM 757 O O . ILE A 1 96 ? -10.406 14.695 16.281 1 96.94 96 ILE A O 1
ATOM 761 N N . THR A 1 97 ? -9.172 14.867 18.141 1 96.69 97 THR A N 1
ATOM 762 C CA . THR A 1 97 ? -8.781 16.25 17.906 1 96.69 97 THR A CA 1
ATOM 763 C C . THR A 1 97 ? -7.27 16.422 18 1 96.69 97 THR A C 1
ATOM 765 O O . THR A 1 97 ? -6.594 15.625 18.656 1 96.69 97 THR A O 1
ATOM 768 N N . LEU A 1 98 ? -6.789 17.469 17.281 1 97.38 98 LEU A N 1
ATOM 769 C CA . LEU A 1 98 ? -5.383 17.82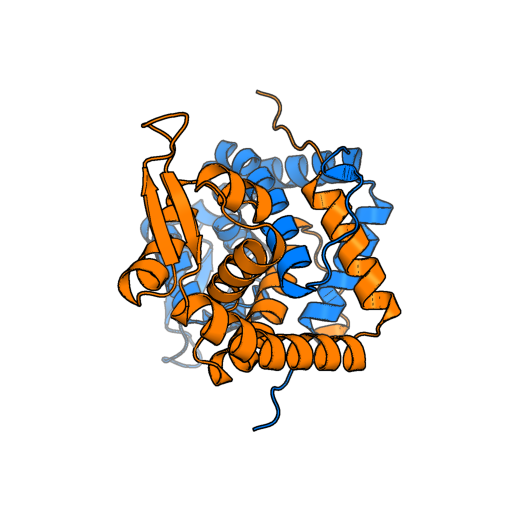8 17.438 1 97.38 98 LEU A CA 1
ATOM 770 C C . LEU A 1 98 ? -5.152 18.594 18.75 1 97.38 98 LEU A C 1
ATOM 772 O O . LEU A 1 98 ? -5.961 19.438 19.125 1 97.38 98 LEU A O 1
ATOM 776 N N . THR A 1 99 ? -4.062 18.234 19.375 1 98.06 99 THR A N 1
ATOM 777 C CA . THR A 1 99 ? -3.566 19.109 20.438 1 98.06 99 THR A CA 1
ATOM 778 C C . THR A 1 99 ? -2.703 20.219 19.859 1 98.06 99 THR A C 1
ATOM 780 O O . THR A 1 99 ? -2.428 20.25 18.656 1 98.06 99 THR A O 1
ATOM 783 N N . ASP A 1 100 ? -2.291 21.188 20.797 1 97.56 100 ASP A N 1
ATOM 784 C CA . ASP A 1 100 ? -1.357 22.234 20.359 1 97.56 100 ASP A CA 1
ATOM 785 C C . ASP A 1 100 ? -0.057 21.609 19.859 1 97.56 100 ASP A C 1
ATOM 787 O O . ASP A 1 100 ? 0.507 22.078 18.859 1 97.56 100 ASP A O 1
ATOM 791 N N . ALA A 1 101 ? 0.352 20.594 20.516 1 97.69 101 ALA A N 1
ATOM 792 C CA . ALA A 1 101 ? 1.552 19.891 20.094 1 97.69 101 ALA A CA 1
ATOM 793 C C . ALA A 1 101 ? 1.336 19.219 18.734 1 97.69 101 ALA A C 1
ATOM 795 O O . ALA A 1 101 ? 2.248 19.156 17.906 1 97.69 101 ALA A O 1
ATOM 796 N N . GLY A 1 102 ? 0.099 18.688 18.547 1 97.94 102 GLY A N 1
ATOM 797 C CA . GLY A 1 102 ? -0.258 18.078 17.281 1 97.94 102 GLY A CA 1
ATOM 798 C C . GLY A 1 102 ? -0.232 19.062 16.125 1 97.94 102 GLY A C 1
ATOM 799 O O . GLY A 1 102 ? 0.243 18.734 15.031 1 97.94 102 GLY A O 1
ATOM 800 N N . VAL A 1 103 ? -0.673 20.25 16.359 1 97.06 103 VAL A N 1
ATOM 801 C CA . VAL A 1 103 ? -0.682 21.281 15.344 1 97.06 103 VAL A CA 1
ATOM 802 C C . VAL A 1 103 ? 0.752 21.656 14.977 1 97.06 103 VAL A C 1
ATOM 804 O O . VAL A 1 103 ? 1.074 21.828 13.797 1 97.06 103 VAL A O 1
ATOM 807 N N . LYS A 1 104 ? 1.566 21.797 15.992 1 96.38 104 LYS A N 1
ATOM 808 C CA . LYS A 1 104 ? 2.969 22.141 15.758 1 96.38 104 LYS A CA 1
ATOM 809 C C . LYS A 1 104 ? 3.668 21.047 14.945 1 96.38 104 LYS A C 1
ATOM 811 O O . LYS A 1 104 ? 4.434 21.344 14.023 1 96.38 104 LYS A O 1
ATOM 816 N N . MET A 1 105 ? 3.373 19.812 15.273 1 96.38 105 MET A N 1
ATOM 817 C CA . MET A 1 105 ? 3.982 18.703 14.555 1 96.38 105 MET A CA 1
ATOM 818 C C . MET A 1 105 ? 3.496 18.641 13.109 1 96.38 105 MET A C 1
ATOM 820 O O . MET A 1 105 ? 4.277 18.375 12.195 1 96.38 105 MET A O 1
ATOM 824 N N . GLU A 1 106 ? 2.199 18.859 12.938 1 96.38 106 GLU A N 1
ATOM 825 C CA . GLU A 1 106 ? 1.646 18.891 11.586 1 96.38 106 GLU A CA 1
ATOM 826 C C . GLU A 1 106 ? 2.322 19.969 10.742 1 96.38 106 GLU A C 1
ATOM 828 O O . GLU A 1 106 ? 2.658 19.734 9.578 1 96.38 106 GLU A O 1
ATOM 833 N N . THR A 1 107 ? 2.588 21.125 11.312 1 95.19 107 THR A N 1
ATOM 834 C CA . THR A 1 107 ? 3.221 22.25 10.617 1 95.19 107 THR A CA 1
ATOM 835 C C . THR A 1 107 ? 4.656 21.891 10.234 1 95.19 107 THR A C 1
ATOM 837 O O . THR A 1 107 ? 5.09 22.172 9.109 1 95.19 107 THR A O 1
ATOM 840 N N . ALA A 1 108 ? 5.316 21.281 11.172 1 93.88 108 ALA A N 1
ATOM 841 C CA . ALA A 1 108 ? 6.684 20.844 10.906 1 93.88 108 ALA A CA 1
ATOM 842 C C . ALA A 1 108 ? 6.715 19.781 9.805 1 93.88 108 ALA A C 1
ATOM 844 O O . ALA A 1 108 ? 7.582 19.812 8.93 1 93.88 108 ALA A O 1
ATOM 845 N N . GLY A 1 109 ? 5.773 18.859 9.859 1 95.75 109 GLY A N 1
ATOM 846 C CA . GLY A 1 109 ? 5.684 17.812 8.859 1 95.75 109 GLY A CA 1
ATOM 847 C C . GLY A 1 109 ? 5.281 18.328 7.488 1 95.75 109 GLY A C 1
ATOM 848 O O . GLY A 1 109 ? 5.645 17.734 6.469 1 95.75 109 GLY A O 1
ATOM 849 N N . ARG A 1 110 ? 4.543 19.438 7.496 1 95.19 110 ARG A N 1
ATOM 850 C CA . ARG A 1 110 ? 4.059 20 6.238 1 95.19 110 ARG A CA 1
ATOM 851 C C . ARG A 1 110 ? 5.223 20.438 5.352 1 95.19 110 ARG A C 1
ATOM 853 O O . ARG A 1 110 ? 5.18 20.25 4.133 1 95.19 110 ARG A O 1
ATOM 860 N N . LYS A 1 111 ? 6.191 21 5.973 1 93.5 111 LYS A N 1
ATOM 861 C CA . LYS A 1 111 ? 7.359 21.422 5.215 1 93.5 111 LYS A CA 1
ATOM 862 C C . LYS A 1 111 ? 8.07 20.234 4.574 1 93.5 111 LYS A C 1
ATOM 864 O O . LYS A 1 111 ? 8.438 20.297 3.398 1 93.5 111 LYS A O 1
ATOM 869 N N . ALA A 1 112 ? 8.289 19.219 5.359 1 94.62 112 ALA A N 1
ATOM 870 C CA . ALA A 1 112 ? 8.922 18 4.852 1 94.62 112 ALA A CA 1
ATOM 871 C C . ALA A 1 112 ? 8.062 17.344 3.777 1 94.62 112 ALA A C 1
ATOM 873 O O . ALA A 1 112 ? 8.578 16.875 2.758 1 94.62 112 ALA A O 1
ATOM 874 N N . TRP A 1 113 ? 6.793 17.328 4.004 1 95.56 113 TRP A N 1
ATOM 875 C CA . TRP A 1 113 ? 5.84 16.766 3.047 1 95.56 113 TRP A CA 1
ATOM 876 C C . TRP A 1 113 ? 5.867 17.547 1.736 1 95.56 113 TRP A C 1
ATOM 878 O O . TRP A 1 113 ? 5.887 16.953 0.654 1 95.56 113 TRP A O 1
ATOM 888 N N . GLN A 1 114 ? 5.879 18.828 1.806 1 94.94 114 GLN A N 1
ATOM 889 C CA . GLN A 1 114 ? 5.918 19.688 0.62 1 94.94 114 GLN A CA 1
ATOM 890 C C . GLN A 1 114 ? 7.18 19.438 -0.199 1 94.94 114 GLN A C 1
ATOM 892 O O . GLN A 1 114 ? 7.133 19.422 -1.431 1 94.94 114 GLN A O 1
ATOM 897 N N . ARG A 1 115 ? 8.25 19.266 0.497 1 93.12 115 ARG A N 1
ATOM 898 C CA . ARG A 1 115 ? 9.5 18.953 -0.182 1 93.12 115 ARG A CA 1
ATOM 899 C C . ARG A 1 115 ? 9.398 17.625 -0.92 1 93.12 115 ARG A C 1
ATOM 901 O O . ARG A 1 115 ? 9.859 17.5 -2.059 1 93.12 115 ARG A O 1
ATOM 908 N N . ALA A 1 116 ? 8.812 16.625 -0.3 1 95.06 116 ALA A N 1
ATOM 909 C CA . ALA A 1 116 ? 8.617 15.328 -0.93 1 95.06 116 ALA A CA 1
ATOM 910 C C . ALA A 1 116 ? 7.734 15.445 -2.166 1 95.06 116 ALA A C 1
ATOM 912 O O . ALA A 1 116 ? 8.039 14.859 -3.211 1 95.06 116 ALA A O 1
ATOM 913 N N . GLN A 1 117 ? 6.629 16.203 -2.018 1 95.56 117 GLN A N 1
ATOM 914 C CA . GLN A 1 117 ? 5.727 16.438 -3.137 1 95.56 117 GLN A CA 1
ATOM 915 C C . GLN A 1 117 ? 6.469 17.047 -4.32 1 95.56 117 GLN A C 1
ATOM 917 O O . GLN A 1 117 ? 6.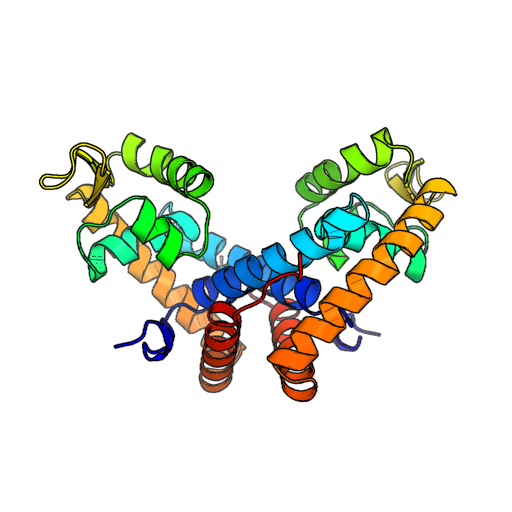363 16.562 -5.449 1 95.56 117 GLN A O 1
ATOM 922 N N . GLN A 1 118 ? 7.234 18.062 -4.051 1 95 118 GLN A N 1
ATOM 923 C CA . GLN A 1 118 ? 7.918 18.828 -5.09 1 95 118 GLN A CA 1
ATOM 924 C C . GLN A 1 118 ? 9.008 18 -5.754 1 95 118 GLN A C 1
ATOM 926 O O . GLN A 1 118 ? 9.172 18.031 -6.973 1 95 118 GLN A O 1
ATOM 931 N N . GLN A 1 119 ? 9.742 17.281 -4.945 1 95.25 119 GLN A N 1
ATOM 932 C CA . GLN A 1 119 ? 10.82 16.453 -5.492 1 95.25 119 GLN A CA 1
ATOM 933 C C . GLN A 1 119 ? 10.266 15.352 -6.379 1 95.25 119 GLN A C 1
ATOM 935 O O . GLN A 1 119 ? 10.797 15.094 -7.461 1 95.25 119 GLN A O 1
ATOM 940 N N . PHE A 1 120 ? 9.258 14.695 -5.969 1 96.94 120 PHE A N 1
ATOM 941 C CA . PHE A 1 120 ? 8.633 13.656 -6.781 1 96.94 120 PHE A CA 1
ATOM 942 C C . PHE A 1 120 ? 8.102 14.234 -8.086 1 96.94 120 PHE A C 1
ATOM 944 O O . PHE A 1 120 ? 8.336 13.68 -9.156 1 96.94 120 PHE A O 1
ATOM 951 N N . GLU A 1 121 ? 7.398 15.32 -7.973 1 96.5 121 GLU A N 1
ATOM 952 C CA . GLU A 1 121 ? 6.785 15.93 -9.148 1 96.5 121 GLU A CA 1
ATOM 953 C C . GLU A 1 121 ? 7.84 16.469 -10.102 1 96.5 121 GLU A C 1
ATOM 955 O O . GLU A 1 121 ? 7.625 16.516 -11.312 1 96.5 121 GLU A O 1
ATOM 960 N N . ALA A 1 122 ? 8.969 16.875 -9.57 1 95.38 122 ALA A N 1
ATOM 961 C CA . ALA A 1 122 ? 10.062 17.344 -10.406 1 95.38 122 ALA A CA 1
ATOM 962 C C . ALA A 1 122 ? 10.633 16.219 -11.258 1 95.38 122 ALA A C 1
ATOM 964 O O . ALA A 1 122 ? 11.016 16.438 -12.406 1 95.38 122 ALA A O 1
ATOM 965 N N . VAL A 1 123 ? 10.68 15.039 -10.695 1 94.88 123 VAL A N 1
ATOM 966 C CA . VAL A 1 123 ? 11.289 13.906 -11.383 1 94.88 123 VAL A CA 1
ATOM 967 C C . VAL A 1 123 ? 10.242 13.203 -12.242 1 94.88 123 VAL A C 1
ATOM 969 O O . VAL A 1 123 ? 10.516 12.812 -13.383 1 94.88 123 VAL A O 1
ATOM 972 N N . PHE A 1 124 ? 9.055 13.031 -11.766 1 96.06 124 PHE A N 1
ATOM 973 C CA . PHE A 1 124 ? 8 12.266 -12.422 1 96.06 124 PHE A CA 1
ATOM 974 C C . PHE A 1 124 ? 7.234 13.148 -13.406 1 96.06 124 PHE A C 1
ATOM 976 O O . PHE A 1 124 ? 6.711 12.656 -14.406 1 96.06 124 PHE A O 1
ATOM 983 N N . GLY A 1 125 ? 7.16 14.461 -13.133 1 96 125 GLY A N 1
ATOM 984 C CA . GLY A 1 125 ? 6.352 15.406 -13.891 1 96 125 GLY A CA 1
ATOM 985 C C . GLY A 1 125 ? 5.074 15.797 -13.172 1 96 125 GLY A C 1
ATOM 986 O O . GLY A 1 125 ? 4.324 14.938 -12.711 1 96 125 GLY A O 1
ATOM 987 N N . LYS A 1 126 ? 4.832 17.125 -13.164 1 95.19 126 LYS A N 1
ATOM 988 C CA . LYS A 1 126 ? 3.676 17.656 -12.445 1 95.19 126 LYS A CA 1
ATOM 989 C C . LYS A 1 126 ? 2.371 17.172 -13.078 1 95.19 126 LYS A C 1
ATOM 991 O O . LYS A 1 126 ? 1.45 16.766 -12.367 1 95.19 126 LYS A O 1
ATOM 996 N N . GLU A 1 127 ? 2.312 17.156 -14.328 1 95 127 GLU A N 1
ATOM 997 C CA . GLU A 1 127 ? 1.103 16.734 -15.023 1 95 127 GLU A CA 1
ATOM 998 C C . GLU A 1 127 ? 0.889 15.227 -14.891 1 95 127 GLU A C 1
ATOM 1000 O O . GLU A 1 127 ? -0.245 14.766 -14.758 1 95 127 GLU A O 1
ATOM 1005 N N . ASP A 1 128 ? 1.978 14.5 -14.906 1 95.25 128 ASP A N 1
ATOM 1006 C CA . ASP A 1 128 ? 1.903 13.047 -14.742 1 95.25 128 ASP A CA 1
ATOM 1007 C C . ASP A 1 128 ? 1.442 12.68 -13.336 1 95.25 128 ASP A C 1
ATOM 1009 O O . ASP A 1 128 ? 0.66 11.742 -13.156 1 95.25 128 ASP A O 1
ATOM 1013 N N . ALA A 1 129 ? 1.909 13.453 -12.422 1 96.56 129 ALA A N 1
ATOM 1014 C CA . ALA A 1 129 ? 1.495 13.234 -11.039 1 96.56 129 ALA A CA 1
ATOM 1015 C C . ALA A 1 129 ? 0.003 13.5 -10.859 1 96.56 129 ALA A C 1
ATOM 1017 O O . ALA A 1 129 ? -0.695 12.742 -10.18 1 96.56 129 ALA A O 1
ATOM 1018 N N . LEU A 1 130 ? -0.449 14.562 -11.461 1 94.38 130 LEU A N 1
ATOM 1019 C CA . LEU A 1 130 ? -1.872 14.875 -11.391 1 94.38 130 LEU A CA 1
ATOM 1020 C C . LEU A 1 130 ? -2.703 13.781 -12.055 1 94.38 130 LEU A C 1
ATOM 1022 O O . LEU A 1 130 ? -3.736 13.375 -11.523 1 94.38 130 LEU A O 1
ATOM 1026 N N . ALA A 1 131 ? -2.27 13.297 -13.188 1 93.44 131 ALA A N 1
ATOM 1027 C CA . ALA A 1 131 ? -2.953 12.211 -13.883 1 93.44 131 ALA A CA 1
ATOM 1028 C C . ALA A 1 131 ? -2.984 10.945 -13.031 1 93.44 131 ALA A C 1
ATOM 1030 O O . ALA A 1 131 ? -4.004 10.258 -12.969 1 93.44 131 ALA A O 1
ATOM 1031 N N . MET A 1 132 ? -1.87 10.703 -12.398 1 96.25 132 MET A N 1
ATOM 1032 C CA . MET A 1 132 ? -1.78 9.555 -11.5 1 96.25 132 MET A CA 1
ATOM 1033 C C . MET A 1 132 ? -2.779 9.68 -10.359 1 96.25 132 MET A C 1
ATOM 1035 O O . MET A 1 132 ? -3.52 8.734 -10.07 1 96.25 132 MET A O 1
ATOM 1039 N N . ARG A 1 133 ? -2.873 10.82 -9.734 1 96.25 133 ARG A N 1
ATOM 1040 C CA . ARG A 1 133 ? -3.797 11.023 -8.617 1 96.25 133 ARG A CA 1
ATOM 1041 C C . ARG A 1 133 ? -5.242 10.875 -9.078 1 96.25 133 ARG A C 1
ATOM 1043 O O . ARG A 1 133 ? -6.082 10.352 -8.344 1 96.25 133 ARG A O 1
ATOM 1050 N N . ARG A 1 134 ? -5.539 11.281 -10.289 1 94.12 134 ARG A N 1
ATOM 1051 C CA . ARG A 1 134 ? -6.887 11.148 -10.828 1 94.12 134 ARG A CA 1
ATOM 1052 C C . ARG A 1 134 ? -7.258 9.68 -11.016 1 94.12 134 ARG A C 1
ATOM 1054 O O . ARG A 1 134 ? -8.367 9.266 -10.68 1 94.12 134 ARG A O 1
ATOM 1061 N N . ILE A 1 135 ? -6.359 8.938 -11.531 1 95.69 135 ILE A N 1
ATOM 1062 C CA . ILE A 1 135 ? -6.59 7.512 -11.742 1 95.69 135 ILE A CA 1
ATOM 1063 C C . ILE A 1 135 ? -6.773 6.812 -10.398 1 95.69 135 ILE A C 1
ATOM 1065 O O . ILE A 1 135 ? -7.672 5.984 -10.242 1 95.69 135 ILE A O 1
ATOM 1069 N N . MET A 1 136 ? -5.949 7.156 -9.414 1 97 136 MET A N 1
ATOM 1070 C CA . MET A 1 136 ? -6.051 6.559 -8.086 1 97 136 MET A CA 1
ATOM 1071 C C . MET A 1 136 ? -7.398 6.883 -7.445 1 97 136 MET A C 1
ATOM 1073 O O . MET A 1 136 ? -8.008 6.027 -6.801 1 97 136 MET A O 1
ATOM 1077 N N . HIS A 1 137 ? -7.809 8.109 -7.609 1 94.5 137 HIS A N 1
ATOM 1078 C CA . HIS A 1 137 ? -9.094 8.516 -7.062 1 94.5 137 HIS A CA 1
ATOM 1079 C C . HIS A 1 137 ? -10.234 7.695 -7.66 1 94.5 137 HIS A C 1
ATOM 1081 O O . HIS A 1 137 ? -11.141 7.262 -6.941 1 94.5 137 HIS A O 1
ATOM 1087 N N . ARG A 1 138 ? -10.195 7.469 -8.945 1 94.38 138 ARG A N 1
ATOM 1088 C CA . ARG A 1 138 ? -11.203 6.648 -9.602 1 94.38 138 ARG A CA 1
ATOM 1089 C C . ARG A 1 138 ? -11.203 5.23 -9.047 1 94.38 138 ARG A C 1
ATOM 1091 O O . ARG A 1 138 ? -12.266 4.652 -8.805 1 94.38 138 ARG A O 1
ATOM 1098 N N . ILE A 1 139 ? -10.047 4.703 -8.836 1 96.06 139 ILE A N 1
ATOM 1099 C CA . ILE A 1 139 ? -9.938 3.34 -8.336 1 96.06 139 ILE A CA 1
ATOM 1100 C C . ILE A 1 139 ? -10.492 3.264 -6.918 1 96.06 139 ILE A C 1
ATOM 1102 O O . ILE A 1 139 ? -11.219 2.324 -6.582 1 96.06 139 ILE A O 1
ATOM 1106 N N . THR A 1 140 ? -10.18 4.227 -6.125 1 94.69 140 THR A N 1
ATOM 1107 C CA . THR A 1 140 ? -10.594 4.234 -4.727 1 94.69 140 THR A CA 1
ATOM 1108 C C . THR A 1 140 ? -12.117 4.297 -4.613 1 94.69 140 THR A C 1
ATOM 1110 O O . THR A 1 140 ? -12.695 3.832 -3.627 1 94.69 140 THR A O 1
ATOM 1113 N N . THR A 1 141 ? -12.773 4.766 -5.613 1 90.88 141 THR A N 1
ATOM 1114 C CA . THR A 1 141 ? -14.219 4.984 -5.543 1 90.88 141 THR A CA 1
ATOM 1115 C C . THR A 1 141 ? -14.969 3.902 -6.316 1 90.88 141 THR A C 1
ATOM 1117 O O . THR A 1 141 ? -16.188 3.932 -6.398 1 90.88 141 THR A O 1
ATOM 1120 N N . LEU A 1 142 ? -14.25 3.01 -6.922 1 91.62 142 LEU A N 1
ATOM 1121 C CA . LEU A 1 142 ? -14.883 1.911 -7.645 1 91.62 142 LEU A CA 1
ATOM 1122 C C . LEU A 1 142 ? -15.617 0.982 -6.68 1 91.62 142 LEU A C 1
ATOM 1124 O O . LEU A 1 142 ? -15.117 0.693 -5.59 1 91.62 142 LEU A O 1
ATOM 1128 N N . ASP A 1 143 ? -16.734 0.619 -7.027 1 87.88 143 ASP A N 1
ATOM 1129 C CA . ASP A 1 143 ? -17.438 -0.428 -6.297 1 87.88 143 ASP A CA 1
ATOM 1130 C C . ASP A 1 143 ? -16.984 -1.814 -6.75 1 87.88 143 ASP A C 1
ATOM 1132 O O . ASP A 1 143 ? -17.406 -2.293 -7.809 1 87.88 143 ASP A O 1
ATOM 1136 N N . LEU A 1 144 ? -16.078 -2.352 -5.953 1 85.81 144 LEU A N 1
ATOM 1137 C CA . LEU A 1 144 ? -15.57 -3.68 -6.277 1 85.81 144 LEU A CA 1
ATOM 1138 C C . LEU A 1 144 ? -16.172 -4.734 -5.348 1 85.81 144 LEU A C 1
ATOM 1140 O O . LEU A 1 144 ? -16.094 -4.605 -4.125 1 85.81 144 LEU A O 1
ATOM 1144 N N . SER A 1 145 ? -17.297 -5.219 -5.656 1 75.25 145 SER A N 1
ATOM 1145 C CA . SER A 1 145 ? -17.922 -6.246 -4.832 1 75.25 145 SER A CA 1
ATOM 1146 C C . SER A 1 145 ? -17.688 -7.637 -5.414 1 75.25 145 SER A C 1
ATOM 1148 O O . SER A 1 145 ? -17.688 -7.812 -6.637 1 75.25 145 SER A O 1
ATOM 1150 N N . VAL A 1 146 ? -17.141 -8.461 -4.492 1 67.62 146 VAL A N 1
ATOM 1151 C CA . VAL A 1 146 ? -17.031 -9.852 -4.93 1 67.62 146 VAL A CA 1
ATOM 1152 C C . VAL A 1 146 ? -18.406 -10.5 -4.906 1 67.62 146 VAL A C 1
ATOM 1154 O O . VAL A 1 146 ? -19.172 -10.328 -3.949 1 67.62 146 VAL A O 1
ATOM 1157 N N . PRO A 1 147 ? -18.938 -10.891 -6.102 1 54.66 147 PRO A N 1
ATOM 1158 C CA . PRO A 1 147 ? -20.234 -11.586 -6.051 1 54.66 147 PRO A CA 1
ATOM 1159 C C . PRO A 1 147 ? -20.266 -12.703 -5.012 1 54.66 147 PRO A C 1
ATOM 1161 O O . PRO A 1 147 ? -19.234 -13.344 -4.766 1 54.66 147 PRO A O 1
ATOM 1164 N N . SER A 1 148 ? -21.109 -12.555 -3.873 1 45.66 148 SER A N 1
ATOM 1165 C CA . SER A 1 148 ? -21.406 -13.68 -2.992 1 45.66 148 SER A CA 1
ATOM 1166 C C . SER A 1 148 ? -21.594 -14.969 -3.785 1 45.66 148 SER A C 1
ATOM 1168 O O . SER A 1 148 ? -22.062 -14.938 -4.926 1 45.66 148 SER A O 1
ATOM 1170 N N . MET B 1 1 ? -22.031 16.906 -1.854 1 30.55 1 MET B N 1
ATOM 1171 C CA . MET B 1 1 ? -21.047 16.609 -2.904 1 30.55 1 MET B CA 1
ATOM 1172 C C . MET B 1 1 ? -20.5 15.195 -2.764 1 30.55 1 MET B C 1
ATOM 1174 O O . MET B 1 1 ? -20.016 14.82 -1.697 1 30.55 1 MET B O 1
ATOM 1178 N N . SER B 1 2 ? -20.797 14.344 -3.588 1 35.81 2 SER B N 1
ATOM 1179 C CA . SER B 1 2 ? -20.469 12.922 -3.504 1 35.81 2 SER B CA 1
ATOM 1180 C C . SER B 1 2 ? -18.969 12.703 -3.344 1 35.81 2 SER B C 1
ATOM 1182 O O . SER B 1 2 ? -18.172 13.539 -3.764 1 35.81 2 SER B O 1
ATOM 1184 N N . GLN B 1 3 ? -18.547 12.07 -2.326 1 42.03 3 GLN B N 1
ATOM 1185 C CA . GLN B 1 3 ? -17.141 11.766 -2.107 1 42.03 3 GLN B CA 1
ATOM 1186 C C . GLN B 1 3 ? -16.391 11.641 -3.432 1 42.03 3 GLN B C 1
ATOM 1188 O O . GLN B 1 3 ? -15.164 11.805 -3.479 1 42.03 3 GLN B O 1
ATOM 1193 N N . GLN B 1 4 ? -17.188 11.344 -4.625 1 42.41 4 GLN B N 1
ATOM 1194 C CA . GLN B 1 4 ? -16.688 11.164 -5.98 1 42.41 4 GLN B CA 1
ATOM 1195 C C . GLN B 1 4 ? -16.172 12.484 -6.559 1 42.41 4 GLN B C 1
ATOM 1197 O O . GLN B 1 4 ? -15.383 12.492 -7.504 1 42.41 4 GLN B O 1
ATOM 1202 N N . ASP B 1 5 ? -16.844 13.508 -6.168 1 43.44 5 ASP B N 1
ATOM 1203 C CA . ASP B 1 5 ? -16.609 14.805 -6.801 1 43.44 5 ASP B CA 1
ATOM 1204 C C . ASP B 1 5 ? -15.445 15.539 -6.152 1 43.44 5 ASP B C 1
ATOM 1206 O O . ASP B 1 5 ? -15.156 16.688 -6.496 1 43.44 5 ASP B O 1
ATOM 1210 N N . LEU B 1 6 ? -15.086 15 -5.055 1 48.91 6 LEU B N 1
ATOM 1211 C CA . LEU B 1 6 ? -14.039 15.797 -4.418 1 48.91 6 LEU B CA 1
ATOM 1212 C C . LEU B 1 6 ? -12.703 15.602 -5.129 1 48.91 6 LEU B C 1
ATOM 1214 O O . LEU B 1 6 ? -12.398 14.508 -5.609 1 48.91 6 LEU B O 1
ATOM 1218 N N . PRO B 1 7 ? -12.148 16.609 -5.605 1 53.34 7 PRO B N 1
ATOM 1219 C CA . PRO B 1 7 ? -10.828 16.578 -6.238 1 53.34 7 PRO B CA 1
ATOM 1220 C C . PRO B 1 7 ? -9.852 15.664 -5.504 1 53.34 7 PRO B C 1
ATOM 1222 O O . PRO B 1 7 ? -10.016 15.398 -4.312 1 53.34 7 PRO B O 1
ATOM 1225 N N . PRO B 1 8 ? -9.211 15.055 -6.371 1 58.16 8 PRO B N 1
ATOM 1226 C CA . PRO B 1 8 ? -8.195 14.242 -5.703 1 58.16 8 PRO B CA 1
ATOM 1227 C C . PRO B 1 8 ? -7.402 15.023 -4.66 1 58.16 8 PRO B C 1
ATOM 1229 O O . PRO B 1 8 ? -7.258 16.25 -4.777 1 58.16 8 PRO B O 1
ATOM 1232 N N . GLY B 1 9 ? -7.262 14.375 -3.643 1 71.69 9 GLY B N 1
ATOM 1233 C CA . GLY B 1 9 ? -6.375 15.008 -2.68 1 71.69 9 GLY B CA 1
ATOM 1234 C C . GLY B 1 9 ? -5.039 15.406 -3.275 1 71.69 9 GLY B C 1
ATOM 1235 O O . GLY B 1 9 ? -4.727 15.047 -4.414 1 71.69 9 GLY B O 1
ATOM 1236 N N . VAL B 1 10 ? -4.312 16.141 -2.623 1 79.81 10 VAL B N 1
ATOM 1237 C CA . VAL B 1 10 ? -3.096 16.734 -3.158 1 79.81 10 VAL B CA 1
ATOM 1238 C C . VAL B 1 10 ? -1.901 15.836 -2.865 1 79.81 10 VAL B C 1
ATOM 1240 O O . VAL B 1 10 ? -0.845 15.969 -3.486 1 79.81 10 VAL B O 1
ATOM 1243 N N . CYS B 1 11 ? -2.1 14.898 -2.041 1 92.5 11 CYS B N 1
ATOM 1244 C CA . CYS B 1 11 ? -0.935 14.117 -1.642 1 92.5 11 CYS B CA 1
ATOM 1245 C C . CYS B 1 11 ? -0.747 12.914 -2.555 1 92.5 11 CYS B C 1
ATOM 1247 O O . CYS B 1 11 ? -1.58 12 -2.572 1 92.5 11 CYS B O 1
ATOM 1249 N N . ASN B 1 12 ? 0.426 12.812 -3.215 1 96.38 12 ASN B N 1
ATOM 1250 C CA . ASN B 1 12 ? 0.726 11.734 -4.152 1 96.38 12 ASN B CA 1
ATOM 1251 C C . ASN B 1 12 ? 0.797 10.383 -3.451 1 96.38 12 A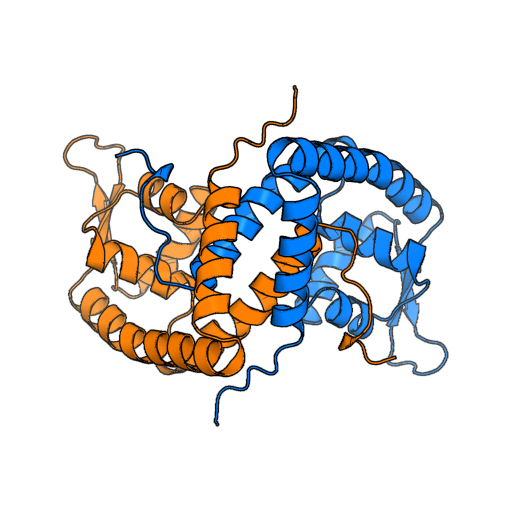SN B C 1
ATOM 1253 O O . ASN B 1 12 ? 0.185 9.414 -3.9 1 96.38 12 ASN B O 1
ATOM 1257 N N . SER B 1 13 ? 1.436 10.328 -2.379 1 96.12 13 SER B N 1
ATOM 1258 C CA . SER B 1 13 ? 1.634 9.07 -1.659 1 96.12 13 SER B CA 1
ATOM 1259 C C . SER B 1 13 ? 0.323 8.555 -1.075 1 96.12 13 SER B C 1
ATOM 1261 O O . SER B 1 13 ? 0.046 7.359 -1.121 1 96.12 13 SER B O 1
ATOM 1263 N N . THR B 1 14 ? -0.512 9.484 -0.548 1 95.06 14 THR B N 1
ATOM 1264 C CA . THR B 1 14 ? -1.797 9.078 0.011 1 95.06 14 THR B CA 1
ATOM 1265 C C . THR B 1 14 ? -2.727 8.562 -1.084 1 95.06 14 THR B C 1
ATOM 1267 O O . THR B 1 14 ? -3.463 7.598 -0.878 1 95.06 14 THR B O 1
ATOM 1270 N N . ALA B 1 15 ? -2.703 9.203 -2.211 1 96.19 15 ALA B N 1
ATOM 1271 C CA . ALA B 1 15 ? -3.555 8.789 -3.322 1 96.19 15 ALA B CA 1
ATOM 1272 C C . ALA B 1 15 ? -3.246 7.355 -3.744 1 96.19 15 ALA B C 1
ATOM 1274 O O . ALA B 1 15 ? -4.152 6.531 -3.863 1 96.19 15 ALA B O 1
ATOM 1275 N N . ILE B 1 16 ? -1.962 7.047 -3.939 1 97.56 16 ILE B N 1
ATOM 1276 C CA . ILE B 1 16 ? -1.578 5.715 -4.402 1 97.56 16 ILE B CA 1
ATOM 1277 C C . ILE B 1 16 ? -1.828 4.695 -3.293 1 97.56 16 ILE B C 1
ATOM 1279 O O . ILE B 1 16 ? -2.262 3.572 -3.562 1 97.56 16 ILE B O 1
ATOM 1283 N N . ARG B 1 17 ? -1.575 5.055 -2.102 1 96.69 17 ARG B N 1
ATOM 1284 C CA . ARG B 1 17 ? -1.761 4.148 -0.973 1 96.69 17 ARG B CA 1
ATOM 1285 C C . ARG B 1 17 ? -3.23 3.771 -0.811 1 96.69 17 ARG B C 1
ATOM 1287 O O . ARG B 1 17 ? -3.555 2.602 -0.593 1 96.69 17 ARG B O 1
ATOM 1294 N N . LYS B 1 18 ? -4.113 4.719 -0.86 1 96.38 18 LYS B N 1
ATOM 1295 C CA . LYS B 1 18 ? -5.543 4.449 -0.74 1 96.38 18 LYS B CA 1
ATOM 1296 C C . LYS B 1 18 ? -6.023 3.516 -1.848 1 96.38 18 LYS B C 1
ATOM 1298 O O . LYS B 1 18 ? -6.773 2.574 -1.59 1 96.38 18 LYS B O 1
ATOM 1303 N N . ALA B 1 19 ? -5.605 3.777 -3.027 1 97.38 19 ALA B N 1
ATOM 1304 C CA . ALA B 1 19 ? -5.996 2.943 -4.16 1 97.38 19 ALA B CA 1
ATOM 1305 C C . ALA B 1 19 ? -5.461 1.522 -4.004 1 97.38 19 ALA B C 1
ATOM 1307 O O . ALA B 1 19 ? -6.168 0.552 -4.289 1 97.38 19 ALA B O 1
ATOM 1308 N N . ALA B 1 20 ? -4.215 1.46 -3.58 1 97.31 20 ALA B N 1
ATOM 1309 C CA . ALA B 1 20 ? -3.602 0.15 -3.373 1 97.31 20 ALA B CA 1
ATOM 1310 C C . ALA B 1 20 ? -4.359 -0.65 -2.318 1 97.31 20 ALA B C 1
ATOM 1312 O O . ALA B 1 20 ? -4.574 -1.854 -2.477 1 97.31 20 ALA B O 1
ATOM 1313 N N . ARG B 1 21 ? -4.781 0.009 -1.276 1 96.44 21 ARG B N 1
ATOM 1314 C CA . ARG B 1 21 ? -5.531 -0.671 -0.226 1 96.44 21 ARG B CA 1
ATOM 1315 C C . ARG B 1 21 ? -6.898 -1.114 -0.731 1 96.44 21 ARG B C 1
ATOM 1317 O O . ARG B 1 21 ? -7.332 -2.236 -0.463 1 96.44 21 ARG B O 1
ATOM 1324 N N . HIS B 1 22 ? -7.539 -0.228 -1.406 1 96.31 22 HIS B N 1
ATOM 1325 C CA . HIS B 1 22 ? -8.867 -0.537 -1.924 1 96.31 22 HIS B CA 1
ATOM 1326 C C . HIS B 1 22 ? -8.82 -1.718 -2.889 1 96.31 22 HIS B C 1
ATOM 1328 O O . HIS B 1 22 ? -9.586 -2.672 -2.744 1 96.31 22 HIS B O 1
ATOM 1334 N N . LEU B 1 23 ? -7.922 -1.648 -3.795 1 96.94 23 LEU B N 1
ATOM 1335 C CA . LEU B 1 23 ? -7.781 -2.707 -4.789 1 96.94 23 LEU B CA 1
ATOM 1336 C C . LEU B 1 23 ? -7.262 -3.99 -4.148 1 96.94 23 LEU B C 1
ATOM 1338 O O . LEU B 1 23 ? -7.742 -5.082 -4.461 1 96.94 23 LEU B O 1
ATOM 1342 N N . GLY B 1 24 ? -6.297 -3.812 -3.291 1 96.38 24 GLY B N 1
ATOM 1343 C CA . GLY B 1 24 ? -5.746 -4.965 -2.592 1 96.38 24 GLY B CA 1
ATOM 1344 C C . GLY B 1 24 ? -6.789 -5.746 -1.816 1 96.38 24 GLY B C 1
ATOM 1345 O O . GLY B 1 24 ? -6.77 -6.977 -1.807 1 96.38 24 GLY B O 1
ATOM 1346 N N . ARG B 1 25 ? -7.699 -5.094 -1.166 1 94.44 25 ARG B N 1
ATOM 1347 C CA . ARG B 1 25 ? -8.773 -5.746 -0.426 1 94.44 25 ARG B CA 1
ATOM 1348 C C . ARG B 1 25 ? -9.664 -6.566 -1.357 1 94.44 25 ARG B C 1
ATOM 1350 O O . ARG B 1 25 ? -10.07 -7.68 -1.016 1 94.44 25 ARG B O 1
ATOM 1357 N N . PHE B 1 26 ? -9.945 -6.004 -2.455 1 95.94 26 PHE B N 1
ATOM 1358 C CA . PHE B 1 26 ? -10.758 -6.703 -3.445 1 95.94 26 PHE B CA 1
ATOM 1359 C C . PHE B 1 26 ? -10.07 -7.984 -3.898 1 95.94 26 PHE B C 1
ATOM 1361 O O . PHE B 1 26 ? -10.695 -9.047 -3.945 1 95.94 26 PHE B O 1
ATOM 1368 N N . TYR B 1 27 ? -8.758 -7.926 -4.176 1 96.5 27 TYR B N 1
ATOM 1369 C CA . TYR B 1 27 ? -8.008 -9.102 -4.598 1 96.5 27 TYR B CA 1
ATOM 1370 C C . TYR B 1 27 ? -7.934 -10.133 -3.475 1 96.5 27 TYR B C 1
ATOM 1372 O O . TYR B 1 27 ? -8.047 -11.336 -3.719 1 96.5 27 TYR B O 1
ATOM 1380 N N . ASP B 1 28 ? -7.746 -9.656 -2.307 1 95.75 28 ASP B N 1
ATOM 1381 C CA . ASP B 1 28 ? -7.715 -10.555 -1.158 1 95.75 28 ASP B CA 1
ATOM 1382 C C . ASP B 1 28 ? -9.031 -11.32 -1.026 1 95.75 28 ASP B C 1
ATOM 1384 O O . ASP B 1 28 ? -9.031 -12.523 -0.753 1 95.75 28 ASP B O 1
ATOM 1388 N N . GLN B 1 29 ? -10.102 -10.617 -1.198 1 94.62 29 GLN B N 1
ATOM 1389 C CA . GLN B 1 29 ? -11.406 -11.258 -1.118 1 94.62 29 GLN B CA 1
ATOM 1390 C C . GLN B 1 29 ? -11.57 -12.328 -2.195 1 94.62 29 GLN B C 1
ATOM 1392 O O . GLN B 1 29 ? -12.086 -13.414 -1.929 1 94.62 29 GLN B O 1
ATOM 1397 N N . CYS B 1 30 ? -11.141 -12.062 -3.381 1 94.38 30 CYS B N 1
ATOM 1398 C CA . CYS B 1 30 ? -11.227 -13.016 -4.48 1 94.38 30 CYS B CA 1
ATOM 1399 C C . CYS B 1 30 ? -10.336 -14.227 -4.219 1 94.38 30 CYS B C 1
ATOM 1401 O O . CYS B 1 30 ? -10.75 -15.367 -4.438 1 94.38 30 CYS B O 1
ATOM 1403 N N . LEU B 1 31 ? -9.148 -13.984 -3.686 1 95.38 31 LEU B N 1
ATOM 1404 C CA . LEU B 1 31 ? -8.156 -15.039 -3.502 1 95.38 31 LEU B CA 1
ATOM 1405 C C . LEU B 1 31 ? -8.469 -15.875 -2.262 1 95.38 31 LEU B C 1
ATOM 1407 O O . LEU B 1 31 ? -7.953 -16.984 -2.109 1 95.38 31 LEU B O 1
ATOM 1411 N N . ALA B 1 32 ? -9.305 -15.273 -1.421 1 93.5 32 ALA B N 1
ATOM 1412 C CA . ALA B 1 32 ? -9.734 -16.016 -0.237 1 93.5 32 ALA B CA 1
ATOM 1413 C C . ALA B 1 32 ? -10.414 -17.312 -0.624 1 93.5 32 ALA B C 1
ATOM 1415 O O . ALA B 1 32 ? -10.32 -18.312 0.104 1 93.5 32 ALA B O 1
ATOM 1416 N N . GLN B 1 33 ? -10.992 -17.328 -1.732 1 89.94 33 GLN B N 1
ATOM 1417 C CA . GLN B 1 33 ? -11.664 -18.516 -2.236 1 89.94 33 GLN B CA 1
ATOM 1418 C C . GLN B 1 33 ? -10.672 -19.656 -2.479 1 89.94 33 GLN B C 1
ATOM 1420 O O . GLN B 1 33 ? -11.047 -20.828 -2.488 1 89.94 33 GLN B O 1
ATOM 1425 N N . ALA B 1 34 ? -9.453 -19.359 -2.688 1 91 34 ALA B N 1
ATOM 1426 C CA . ALA B 1 34 ? -8.391 -20.344 -2.895 1 91 34 ALA B CA 1
ATOM 1427 C C . ALA B 1 34 ? -7.52 -20.484 -1.649 1 91 34 ALA B C 1
ATOM 1429 O O . ALA B 1 34 ? -6.445 -21.078 -1.699 1 91 34 ALA B O 1
ATOM 1430 N N . ASP B 1 35 ? -7.941 -19.844 -0.577 1 92.44 35 ASP B N 1
ATOM 1431 C CA . ASP B 1 35 ? -7.238 -19.875 0.702 1 92.44 35 ASP B CA 1
ATOM 1432 C C . ASP B 1 35 ? -5.863 -19.234 0.586 1 92.44 35 ASP B C 1
ATOM 1434 O O . ASP B 1 35 ? -4.875 -19.766 1.101 1 92.44 35 ASP B O 1
ATOM 1438 N N . LEU B 1 36 ? -5.734 -18.203 -0.197 1 94.31 36 LEU B N 1
ATOM 1439 C CA . LEU B 1 36 ? -4.504 -17.453 -0.386 1 94.31 36 LEU B CA 1
ATOM 1440 C C . LEU B 1 36 ? -4.75 -15.953 -0.195 1 94.31 36 LEU B C 1
ATOM 1442 O O . LEU B 1 36 ? -5.832 -15.453 -0.507 1 94.31 36 LEU B O 1
ATOM 1446 N N . ARG B 1 37 ? -3.742 -15.273 0.266 1 94.31 37 ARG B N 1
ATOM 1447 C CA . ARG B 1 37 ? -3.709 -13.812 0.228 1 94.31 37 ARG B CA 1
ATOM 1448 C C . ARG B 1 37 ? -3.018 -13.312 -1.036 1 94.31 37 ARG B C 1
ATOM 1450 O O . ARG B 1 37 ? -2.238 -14.039 -1.653 1 94.31 37 ARG B O 1
ATOM 1457 N N . ASN B 1 38 ? -3.299 -12.078 -1.287 1 94.12 38 ASN B N 1
ATOM 1458 C CA . ASN B 1 38 ? -2.729 -11.445 -2.473 1 94.12 38 ASN B CA 1
ATOM 1459 C C . ASN B 1 38 ? -1.202 -11.492 -2.451 1 94.12 38 ASN B C 1
ATOM 1461 O O . ASN B 1 38 ? -0.573 -11.812 -3.461 1 94.12 38 ASN B O 1
ATOM 1465 N N . THR B 1 39 ? -0.609 -11.258 -1.318 1 93.69 39 THR B N 1
ATOM 1466 C CA . THR B 1 39 ? 0.844 -11.25 -1.189 1 93.69 39 THR B CA 1
ATOM 1467 C C . THR B 1 39 ? 1.407 -12.664 -1.31 1 93.69 39 THR B C 1
ATOM 1469 O O . THR B 1 39 ? 2.467 -12.867 -1.904 1 93.69 39 THR B O 1
ATOM 1472 N N . GLN B 1 40 ? 0.746 -13.578 -0.74 1 94.94 40 GLN B N 1
ATOM 1473 C CA . GLN B 1 40 ? 1.17 -14.977 -0.844 1 94.94 40 GLN B CA 1
ATOM 1474 C C . GLN B 1 40 ? 1.123 -15.453 -2.291 1 94.94 40 GLN B C 1
ATOM 1476 O O . GLN B 1 40 ? 2.062 -16.094 -2.768 1 94.94 40 GLN B O 1
ATOM 1481 N N . TYR B 1 41 ? 0.027 -15.125 -2.945 1 95.31 41 TYR B N 1
ATOM 1482 C CA . TYR B 1 41 ? -0.099 -15.523 -4.34 1 95.31 41 TYR B CA 1
ATOM 1483 C C . TYR B 1 41 ? 0.999 -14.898 -5.191 1 95.31 41 TYR B C 1
ATOM 1485 O O . TYR B 1 41 ? 1.542 -15.539 -6.09 1 95.31 41 TYR B O 1
ATOM 1493 N N . ALA B 1 42 ? 1.297 -13.641 -4.988 1 95.75 42 ALA B N 1
ATOM 1494 C CA . ALA B 1 42 ? 2.344 -12.961 -5.742 1 95.75 42 ALA B CA 1
ATOM 1495 C C . ALA B 1 42 ? 3.672 -13.703 -5.641 1 95.75 42 ALA B C 1
ATOM 1497 O O . ALA B 1 42 ? 4.387 -13.852 -6.633 1 95.75 42 ALA B O 1
ATOM 1498 N N . ILE B 1 43 ? 3.967 -14.203 -4.488 1 96.12 43 ILE B N 1
ATOM 1499 C CA . ILE B 1 43 ? 5.207 -14.938 -4.262 1 96.12 43 ILE B CA 1
ATOM 1500 C C . ILE B 1 43 ? 5.168 -16.266 -5.023 1 96.12 43 ILE B C 1
ATOM 1502 O O . ILE B 1 43 ? 6.102 -16.578 -5.766 1 96.12 43 ILE B O 1
ATOM 1506 N N . LEU B 1 44 ? 4.074 -16.984 -4.855 1 96.94 44 LEU B N 1
ATOM 1507 C CA . LEU B 1 44 ? 3.936 -18.281 -5.523 1 96.94 44 LEU B CA 1
ATOM 1508 C C . LEU B 1 44 ? 3.996 -18.109 -7.039 1 96.94 44 LEU B C 1
ATOM 1510 O O . LEU B 1 44 ? 4.648 -18.906 -7.727 1 96.94 44 LEU B O 1
ATOM 1514 N N . ASN B 1 45 ? 3.348 -17.125 -7.512 1 95.31 45 ASN B N 1
ATOM 1515 C CA . ASN B 1 45 ? 3.311 -16.875 -8.945 1 95.31 45 ASN B CA 1
ATOM 1516 C C . ASN B 1 45 ? 4.695 -16.531 -9.492 1 95.31 45 ASN B C 1
ATOM 1518 O O . ASN B 1 45 ? 5.07 -17 -10.57 1 95.31 45 ASN B O 1
ATOM 1522 N N . LEU B 1 46 ? 5.43 -15.734 -8.797 1 94.38 46 LEU B N 1
ATOM 1523 C CA . LEU B 1 46 ? 6.781 -15.383 -9.211 1 94.38 46 LEU B CA 1
ATOM 1524 C C . LEU B 1 46 ? 7.664 -16.625 -9.305 1 94.38 46 LEU B C 1
ATOM 1526 O O . LEU B 1 46 ? 8.406 -16.797 -10.281 1 94.38 46 LEU B O 1
ATOM 1530 N N . LEU B 1 47 ? 7.566 -17.438 -8.352 1 95.81 47 LEU B N 1
ATOM 1531 C CA . LEU B 1 47 ? 8.367 -18.656 -8.336 1 95.81 47 LEU B CA 1
ATOM 1532 C C . LEU B 1 47 ? 7.945 -19.609 -9.453 1 95.81 47 LEU B C 1
ATOM 1534 O O . LEU B 1 47 ? 8.781 -20.281 -10.047 1 95.81 47 LEU B O 1
ATOM 1538 N N . ALA B 1 48 ? 6.684 -19.641 -9.703 1 94.62 48 ALA B N 1
ATOM 1539 C CA . ALA B 1 48 ? 6.16 -20.5 -10.758 1 94.62 48 ALA B CA 1
ATOM 1540 C C . ALA B 1 48 ? 6.602 -20.031 -12.133 1 94.62 48 ALA B C 1
ATOM 1542 O O . ALA B 1 48 ? 6.867 -20.828 -13.023 1 94.62 48 ALA B O 1
ATOM 1543 N N . THR B 1 49 ? 6.773 -18.781 -12.312 1 91.94 49 THR B N 1
ATOM 1544 C CA . THR B 1 49 ? 7.02 -18.203 -13.633 1 91.94 49 THR B CA 1
ATOM 1545 C C . THR B 1 49 ? 8.508 -17.953 -13.844 1 91.94 49 THR B C 1
ATOM 1547 O O . THR B 1 49 ? 9 -18.031 -14.969 1 91.94 49 THR B O 1
ATOM 1550 N N . ARG B 1 50 ? 9.281 -17.688 -12.805 1 92.5 50 ARG B N 1
ATOM 1551 C CA . ARG B 1 50 ? 10.688 -17.328 -12.938 1 92.5 50 ARG B CA 1
ATOM 1552 C C . ARG B 1 50 ? 11.594 -18.453 -12.469 1 92.5 50 ARG B C 1
ATOM 1554 O O . ARG B 1 50 ? 12.797 -18.453 -12.75 1 92.5 50 ARG B O 1
ATOM 1561 N N . GLY B 1 51 ? 11.008 -19.391 -11.781 1 93.5 51 GLY B N 1
ATOM 1562 C CA . GLY B 1 51 ? 11.805 -20.438 -11.172 1 93.5 51 GLY B CA 1
ATOM 1563 C C . GLY B 1 51 ? 12.344 -20.062 -9.805 1 93.5 51 GLY B C 1
ATOM 1564 O O . GLY B 1 51 ? 11.82 -19.156 -9.156 1 93.5 51 GLY B O 1
ATOM 1565 N N . PRO B 1 52 ? 13.344 -20.844 -9.312 1 94.31 52 PRO B N 1
ATOM 1566 C CA . PRO B 1 52 ? 13.914 -20.578 -7.984 1 94.31 52 PRO B CA 1
ATOM 1567 C C . PRO B 1 52 ? 14.492 -19.172 -7.863 1 94.31 52 PRO B C 1
ATOM 1569 O O . PRO B 1 52 ? 15.117 -18.672 -8.805 1 94.31 52 PRO B O 1
ATOM 1572 N N . LEU B 1 53 ? 14.211 -18.531 -6.758 1 95.06 53 LEU B N 1
ATOM 1573 C CA . LEU B 1 53 ? 14.711 -17.188 -6.457 1 95.06 53 LEU B CA 1
ATOM 1574 C C . LEU B 1 53 ? 15.25 -17.125 -5.031 1 95.06 53 LEU B C 1
ATOM 1576 O O . LEU B 1 53 ? 14.828 -17.891 -4.168 1 95.06 53 LEU B O 1
ATOM 1580 N N . THR B 1 54 ? 16.125 -16.172 -4.832 1 94.12 54 THR B N 1
ATOM 1581 C CA . THR B 1 54 ? 16.594 -15.898 -3.477 1 94.12 54 THR B CA 1
ATOM 1582 C C . THR B 1 54 ? 15.625 -14.953 -2.76 1 94.12 54 THR B C 1
ATOM 1584 O O . THR B 1 54 ? 14.758 -14.352 -3.391 1 94.12 54 THR B O 1
ATOM 1587 N N . ILE B 1 55 ? 15.797 -14.961 -1.439 1 93.62 55 ILE B N 1
ATOM 1588 C CA . ILE B 1 55 ? 14.992 -14.031 -0.655 1 93.62 55 ILE B CA 1
ATOM 1589 C C . ILE B 1 55 ? 15.227 -12.609 -1.152 1 93.62 55 ILE B C 1
ATOM 1591 O O . ILE B 1 55 ? 14.281 -11.82 -1.267 1 93.62 55 ILE B O 1
ATOM 1595 N N . ALA B 1 56 ? 16.484 -12.281 -1.522 1 93.12 56 ALA B N 1
ATOM 1596 C CA . ALA B 1 56 ? 16.828 -10.953 -2.002 1 93.12 56 ALA B CA 1
ATOM 1597 C C . ALA B 1 56 ? 16.156 -10.648 -3.332 1 93.12 56 ALA B C 1
ATOM 1599 O O . ALA B 1 56 ? 15.641 -9.539 -3.537 1 93.12 56 ALA B O 1
ATOM 1600 N N . GLU B 1 57 ? 16.109 -11.562 -4.199 1 93.5 57 GLU B N 1
ATOM 1601 C CA . GLU B 1 57 ? 15.477 -11.383 -5.504 1 93.5 57 GLU B CA 1
ATOM 1602 C C . GLU B 1 57 ? 13.969 -11.227 -5.367 1 93.5 57 GLU B C 1
ATOM 1604 O O . GLU B 1 57 ? 13.367 -10.383 -6.035 1 93.5 57 GLU B O 1
ATOM 1609 N N . LEU B 1 58 ? 13.344 -12.023 -4.504 1 94.38 58 LEU B N 1
ATOM 1610 C CA . LEU B 1 58 ? 11.914 -11.906 -4.258 1 94.38 58 LEU B CA 1
ATOM 1611 C C . LEU B 1 58 ? 11.57 -10.539 -3.689 1 94.38 58 LEU B C 1
ATOM 1613 O O . LEU B 1 58 ? 10.609 -9.898 -4.133 1 94.38 58 LEU B O 1
ATOM 1617 N N . ALA B 1 59 ? 12.383 -10.125 -2.727 1 95.19 59 ALA B N 1
ATOM 1618 C CA . ALA B 1 59 ? 12.18 -8.812 -2.113 1 95.19 59 ALA B CA 1
ATOM 1619 C C . ALA B 1 59 ? 12.289 -7.699 -3.152 1 95.19 59 ALA B C 1
ATOM 1621 O O . ALA B 1 59 ? 11.484 -6.766 -3.158 1 95.19 59 ALA B O 1
ATOM 1622 N N . GLU B 1 60 ? 13.25 -7.812 -4.039 1 93.31 60 GLU B N 1
ATOM 1623 C CA . GLU B 1 60 ? 13.461 -6.824 -5.094 1 93.31 60 GLU B CA 1
ATOM 1624 C C . GLU B 1 60 ? 12.281 -6.801 -6.066 1 93.31 60 GLU B C 1
ATOM 1626 O O . GLU B 1 60 ? 11.781 -5.73 -6.41 1 93.31 60 GLU B O 1
ATOM 1631 N N . HIS B 1 61 ? 11.812 -7.973 -6.457 1 92.88 61 HIS B N 1
ATOM 1632 C CA . HIS B 1 61 ? 10.719 -8.07 -7.422 1 92.88 61 HIS B CA 1
ATOM 1633 C C . HIS B 1 61 ? 9.43 -7.496 -6.855 1 92.88 61 HIS B C 1
ATOM 1635 O O . HIS B 1 61 ? 8.609 -6.953 -7.598 1 92.88 61 HIS B O 1
ATOM 1641 N N . LEU B 1 62 ? 9.242 -7.562 -5.547 1 94.12 62 LEU B N 1
ATOM 1642 C CA . LEU B 1 62 ? 7.977 -7.148 -4.945 1 94.12 62 LEU B CA 1
ATOM 1643 C C . LEU B 1 62 ? 8.148 -5.852 -4.16 1 94.12 62 LEU B C 1
ATOM 1645 O O . LEU B 1 62 ? 7.242 -5.438 -3.43 1 94.12 62 LEU B O 1
ATOM 1649 N N . VAL B 1 63 ? 9.312 -5.203 -4.266 1 94.12 63 VAL B N 1
ATOM 1650 C CA . VAL B 1 63 ? 9.625 -3.906 -3.674 1 94.12 63 VAL B CA 1
ATOM 1651 C C . VAL B 1 63 ? 9.352 -3.945 -2.172 1 94.12 63 VAL B C 1
ATOM 1653 O O . VAL B 1 63 ? 8.625 -3.1 -1.646 1 94.12 63 VAL B O 1
ATOM 1656 N N . THR B 1 64 ? 9.961 -4.906 -1.516 1 94.75 64 THR B N 1
ATOM 1657 C CA . THR B 1 64 ? 9.938 -5.047 -0.064 1 94.75 64 THR B CA 1
ATOM 1658 C C . THR B 1 64 ? 11.344 -5.246 0.487 1 94.75 64 THR B C 1
ATOM 1660 O O . THR B 1 64 ? 12.305 -5.375 -0.277 1 94.75 64 THR B O 1
ATOM 1663 N N . ASP B 1 65 ? 11.461 -5.043 1.777 1 94.25 65 ASP B N 1
ATOM 1664 C CA . ASP B 1 65 ? 12.766 -5.34 2.365 1 94.25 65 ASP B CA 1
ATOM 1665 C C . ASP B 1 65 ? 12.875 -6.816 2.736 1 94.25 65 ASP B C 1
ATOM 1667 O O . ASP B 1 65 ? 11.867 -7.527 2.783 1 94.25 65 ASP B O 1
ATOM 1671 N N . ARG B 1 66 ? 14.07 -7.277 2.973 1 93.5 66 ARG B N 1
ATOM 1672 C CA . ARG B 1 66 ? 14.352 -8.688 3.201 1 93.5 66 ARG B CA 1
ATOM 1673 C C . ARG B 1 66 ? 13.641 -9.195 4.453 1 93.5 66 ARG B C 1
ATOM 1675 O O . ARG B 1 66 ? 13.164 -10.328 4.488 1 93.5 66 ARG B O 1
ATOM 1682 N N . ALA B 1 67 ? 13.656 -8.367 5.438 1 94.81 67 ALA B N 1
ATOM 1683 C CA . ALA B 1 67 ? 13.008 -8.773 6.684 1 94.81 67 ALA B CA 1
ATOM 1684 C C . ALA B 1 67 ? 11.523 -9.039 6.473 1 94.81 67 ALA B C 1
ATOM 1686 O O . ALA B 1 67 ? 11 -10.062 6.918 1 94.81 67 ALA B O 1
ATOM 1687 N N . THR B 1 68 ? 10.852 -8.133 5.773 1 94.38 68 THR B N 1
ATOM 1688 C CA . THR B 1 68 ? 9.438 -8.289 5.441 1 94.38 68 THR B CA 1
ATOM 1689 C C . THR B 1 68 ? 9.219 -9.516 4.566 1 94.38 68 THR B C 1
ATOM 1691 O O . THR B 1 68 ? 8.258 -10.266 4.773 1 94.38 68 THR B O 1
ATOM 1694 N N . MET B 1 69 ? 10.047 -9.703 3.629 1 95.75 69 MET B N 1
ATOM 1695 C CA . MET B 1 69 ? 9.93 -10.867 2.75 1 95.75 69 MET B CA 1
ATOM 1696 C C . MET B 1 69 ? 10.055 -12.164 3.541 1 95.75 69 MET B C 1
ATOM 1698 O O . MET B 1 69 ? 9.297 -13.109 3.318 1 95.75 69 MET B O 1
ATOM 1702 N N . GLY B 1 70 ? 11.055 -12.195 4.469 1 94.94 70 GLY B N 1
ATOM 1703 C CA . GLY B 1 70 ? 11.188 -13.359 5.332 1 94.94 70 GLY B CA 1
ATOM 1704 C C . GLY B 1 70 ? 9.914 -13.68 6.098 1 94.94 70 GLY B C 1
ATOM 1705 O O . GLY B 1 70 ? 9.516 -14.844 6.18 1 94.94 70 GLY B O 1
ATOM 1706 N N . HIS B 1 71 ? 9.336 -12.617 6.559 1 95.69 71 HIS B N 1
ATOM 1707 C CA . HIS B 1 71 ? 8.086 -12.773 7.293 1 95.69 71 HIS B CA 1
ATOM 1708 C C . HIS B 1 71 ? 6.988 -13.328 6.398 1 95.69 71 HIS B C 1
ATOM 1710 O O . HIS B 1 71 ? 6.207 -14.18 6.82 1 95.69 71 HIS B O 1
ATOM 1716 N N . ASN B 1 72 ? 6.906 -12.922 5.227 1 95.62 72 ASN B N 1
ATOM 1717 C CA . ASN B 1 72 ? 5.875 -13.336 4.281 1 95.62 72 ASN B CA 1
ATOM 1718 C C . ASN B 1 72 ? 6.082 -14.781 3.828 1 95.62 72 ASN B C 1
ATOM 1720 O O . ASN B 1 72 ? 5.129 -15.453 3.428 1 95.62 72 ASN B O 1
ATOM 1724 N N . LEU B 1 73 ? 7.305 -15.234 3.926 1 96.94 73 LEU B N 1
ATOM 1725 C CA . LEU B 1 73 ? 7.645 -16.562 3.447 1 96.94 73 LEU B CA 1
ATOM 1726 C C . LEU B 1 73 ? 7.355 -17.625 4.516 1 96.94 73 LEU B C 1
ATOM 1728 O O . LEU B 1 73 ? 7.105 -18.781 4.195 1 96.94 73 LEU B O 1
ATOM 1732 N N . ARG B 1 74 ? 7.379 -17.234 5.703 1 96.56 74 ARG B N 1
ATOM 1733 C CA . ARG B 1 74 ? 7.297 -18.156 6.828 1 96.56 74 ARG B CA 1
ATOM 1734 C C . ARG B 1 74 ? 6.027 -19 6.75 1 96.56 74 ARG B C 1
ATOM 1736 O O . ARG B 1 74 ? 6.09 -20.234 6.824 1 96.56 74 ARG B O 1
ATOM 1743 N N . PRO B 1 75 ? 4.887 -18.375 6.594 1 97 75 PRO B N 1
ATOM 1744 C CA . PRO B 1 75 ? 3.676 -19.203 6.516 1 97 75 PRO B CA 1
ATOM 1745 C C . PRO B 1 75 ? 3.678 -20.141 5.309 1 97 75 PRO B C 1
ATOM 1747 O O . PRO B 1 75 ? 3.148 -21.25 5.387 1 97 75 PRO B O 1
ATOM 1750 N N . LEU B 1 76 ? 4.23 -19.766 4.211 1 97.75 76 LEU B N 1
ATOM 1751 C CA . LEU B 1 76 ? 4.285 -20.594 3.01 1 97.75 76 LEU B CA 1
ATOM 1752 C C . LEU B 1 76 ? 5.18 -21.797 3.223 1 97.75 76 LEU B C 1
ATOM 1754 O O . LEU B 1 76 ? 4.867 -22.906 2.748 1 97.75 76 LEU B O 1
ATOM 1758 N N . GLU B 1 77 ? 6.312 -21.531 3.893 1 97.44 77 GLU B N 1
ATOM 1759 C CA . GLU B 1 77 ? 7.215 -22.625 4.227 1 97.44 77 GLU B CA 1
ATOM 1760 C C . GLU B 1 77 ? 6.57 -23.578 5.223 1 97.44 77 GLU B C 1
ATOM 1762 O O . GLU B 1 77 ? 6.617 -24.797 5.043 1 97.44 77 GLU B O 1
ATOM 1767 N N . ARG B 1 78 ? 5.996 -23.047 6.238 1 97.19 78 ARG B N 1
ATOM 1768 C CA . ARG B 1 78 ? 5.324 -23.828 7.273 1 97.19 78 ARG B CA 1
ATOM 1769 C C . ARG B 1 78 ? 4.234 -24.703 6.672 1 97.19 78 ARG B C 1
ATOM 1771 O O . ARG B 1 78 ? 4.086 -25.859 7.059 1 97.19 78 ARG B O 1
ATOM 1778 N N . ASP B 1 79 ? 3.529 -24.188 5.676 1 97 79 ASP B N 1
ATOM 1779 C CA . ASP B 1 79 ? 2.402 -24.891 5.059 1 97 79 ASP B CA 1
ATOM 1780 C C . ASP B 1 79 ? 2.873 -25.828 3.947 1 97 79 ASP B C 1
ATOM 1782 O O . ASP B 1 79 ? 2.059 -26.469 3.281 1 97 79 ASP B O 1
ATOM 1786 N N . GLY B 1 80 ? 4.16 -25.859 3.742 1 97.69 80 GLY B N 1
ATOM 1787 C CA . GLY B 1 80 ? 4.758 -26.797 2.809 1 97.69 80 GLY B CA 1
ATOM 1788 C C . GLY B 1 80 ? 4.613 -26.375 1.358 1 97.69 80 GLY B C 1
ATOM 1789 O O . GLY B 1 80 ? 4.68 -27.203 0.453 1 97.69 80 GLY B O 1
ATOM 1790 N N . LEU B 1 81 ? 4.387 -25.125 1.078 1 98.25 81 LEU B N 1
ATOM 1791 C CA . LEU B 1 81 ? 4.145 -24.641 -0.277 1 98.25 81 LEU B CA 1
ATOM 1792 C C . LEU B 1 81 ? 5.453 -24.25 -0.961 1 98.25 81 LEU B C 1
ATOM 1794 O O . LEU B 1 81 ? 5.527 -24.219 -2.191 1 98.25 81 LEU B O 1
ATOM 1798 N N . ILE B 1 82 ? 6.434 -23.891 -0.135 1 98.31 82 ILE B N 1
ATOM 1799 C CA . ILE B 1 82 ? 7.762 -23.562 -0.649 1 98.31 82 ILE B CA 1
ATOM 1800 C C . ILE B 1 82 ? 8.82 -24.297 0.168 1 98.31 82 ILE B C 1
ATOM 1802 O O . ILE B 1 82 ? 8.539 -24.797 1.259 1 98.31 82 ILE B O 1
ATOM 1806 N N . ARG B 1 83 ? 9.992 -24.406 -0.423 1 97.06 83 ARG B N 1
ATOM 1807 C CA . ARG B 1 83 ? 11.188 -24.938 0.236 1 97.06 83 ARG B CA 1
ATOM 1808 C C . ARG B 1 83 ? 12.336 -23.922 0.177 1 97.06 83 ARG B C 1
ATOM 1810 O O . ARG B 1 83 ? 12.562 -23.297 -0.858 1 97.06 83 ARG B O 1
ATOM 1817 N N . ILE B 1 84 ? 12.953 -23.75 1.321 1 94.19 84 ILE B N 1
ATOM 1818 C CA . ILE B 1 84 ? 14.117 -22.875 1.396 1 94.19 84 ILE B CA 1
ATOM 1819 C C . ILE B 1 84 ? 15.383 -23.719 1.558 1 94.19 84 ILE B C 1
ATOM 1821 O O . ILE B 1 84 ? 15.516 -24.469 2.521 1 94.19 84 ILE B O 1
ATOM 1825 N N . SER B 1 85 ? 16.219 -23.609 0.64 1 91.38 85 SER B N 1
ATOM 1826 C CA . SER B 1 85 ? 17.453 -24.391 0.661 1 91.38 85 SER B CA 1
ATOM 1827 C C . SER B 1 85 ? 18.672 -23.484 0.584 1 91.38 85 SER B C 1
ATOM 1829 O O . SER B 1 85 ? 18.578 -22.328 0.156 1 91.38 85 SER B O 1
ATOM 1831 N N . ILE B 1 86 ? 19.781 -23.938 1.239 1 81.06 86 ILE B N 1
ATOM 1832 C CA . ILE B 1 86 ? 21.047 -23.203 1.143 1 81.06 86 ILE B CA 1
ATOM 1833 C C . ILE B 1 86 ? 21.562 -23.25 -0.293 1 81.06 86 ILE B C 1
ATOM 1835 O O . ILE B 1 86 ? 21.578 -24.312 -0.915 1 81.06 86 ILE B O 1
ATOM 1839 N N . GLY B 1 87 ? 21.781 -22 -0.89 1 68.44 87 GLY B N 1
ATOM 1840 C CA . GLY B 1 87 ? 22.203 -21.859 -2.277 1 68.44 87 GLY B CA 1
ATOM 1841 C C . GLY B 1 87 ? 23.484 -22.609 -2.596 1 68.44 87 GLY B C 1
ATOM 1842 O O . GLY B 1 87 ? 24.328 -22.812 -1.72 1 68.44 87 GLY B O 1
ATOM 1843 N N . ARG B 1 88 ? 23.453 -23.203 -3.723 1 60.97 88 ARG B N 1
ATOM 1844 C CA . ARG B 1 88 ? 24.578 -23.984 -4.211 1 60.97 88 ARG B CA 1
ATOM 1845 C C . ARG B 1 88 ? 25.828 -23.125 -4.355 1 60.97 88 ARG B C 1
ATOM 1847 O O . ARG B 1 88 ? 26.938 -23.562 -4.047 1 60.97 88 ARG B O 1
ATOM 1854 N N . GLN B 1 89 ? 25.672 -21.969 -4.781 1 59.59 89 GLN B N 1
ATOM 1855 C CA . GLN B 1 89 ? 26.828 -21.141 -5.141 1 59.59 89 GLN B CA 1
ATOM 1856 C C . GLN B 1 89 ? 27.328 -20.359 -3.936 1 59.59 89 GLN B C 1
ATOM 1858 O O . GLN B 1 89 ? 28.531 -20.109 -3.803 1 59.59 89 GLN B O 1
ATOM 1863 N N . ASP B 1 90 ? 26.469 -19.797 -3.191 1 64.44 90 ASP B N 1
ATOM 1864 C CA . ASP B 1 90 ? 26.781 -19.031 -1.993 1 64.44 90 ASP B CA 1
ATOM 1865 C C . ASP B 1 90 ? 25.984 -19.531 -0.792 1 64.44 90 ASP B C 1
ATOM 1867 O O . ASP B 1 90 ? 24.766 -19.391 -0.76 1 64.44 90 ASP B O 1
ATOM 1871 N N . ARG B 1 91 ? 26.719 -20.281 0.096 1 65.38 91 ARG B N 1
ATOM 1872 C CA . ARG B 1 91 ? 26.125 -20.891 1.287 1 65.38 91 ARG B CA 1
ATOM 1873 C C . ARG B 1 91 ? 25.312 -19.859 2.066 1 65.38 91 ARG B C 1
ATOM 1875 O O . ARG B 1 91 ? 24.484 -20.219 2.906 1 65.38 91 ARG B O 1
ATOM 1882 N N . ARG B 1 92 ? 25.547 -18.594 1.694 1 62.5 92 ARG B N 1
ATOM 1883 C CA . ARG B 1 92 ? 24.844 -17.547 2.426 1 62.5 92 ARG B CA 1
ATOM 1884 C C . ARG B 1 92 ? 23.547 -17.172 1.729 1 62.5 92 ARG B C 1
ATOM 1886 O O . ARG B 1 92 ? 22.688 -16.516 2.318 1 62.5 92 ARG B O 1
ATOM 1893 N N . GLU B 1 93 ? 23.484 -17.766 0.514 1 77.75 93 GLU B N 1
ATOM 1894 C CA . GLU B 1 93 ? 22.266 -17.422 -0.204 1 77.75 93 GLU B CA 1
ATOM 1895 C C . GLU B 1 93 ? 21.203 -18.516 -0.074 1 77.75 93 GLU B C 1
ATOM 1897 O O . GLU B 1 93 ? 21.516 -19.703 -0.225 1 77.75 93 GLU B O 1
ATOM 1902 N N . ARG B 1 94 ? 20.047 -18.156 0.428 1 87.81 94 ARG B N 1
ATOM 1903 C CA . ARG B 1 94 ? 18.922 -19.062 0.572 1 87.81 94 ARG B CA 1
ATOM 1904 C C . ARG B 1 94 ? 18.031 -19.031 -0.664 1 87.81 94 ARG B C 1
ATOM 1906 O O . ARG B 1 94 ? 17.531 -17.969 -1.048 1 87.81 94 ARG B O 1
ATOM 1913 N N . GLU B 1 95 ? 18.016 -20.234 -1.301 1 93.38 95 GLU B N 1
ATOM 1914 C CA . GLU B 1 95 ? 17.188 -20.359 -2.5 1 93.38 95 GLU B CA 1
ATOM 1915 C C . GLU B 1 95 ? 15.797 -20.875 -2.162 1 93.38 95 GLU B C 1
ATOM 1917 O O . GLU B 1 95 ? 15.648 -21.828 -1.398 1 93.38 95 GLU B O 1
ATOM 1922 N N . ILE B 1 96 ? 14.766 -20.234 -2.791 1 96.94 96 ILE B N 1
ATOM 1923 C CA . ILE B 1 96 ? 13.367 -20.578 -2.539 1 96.94 96 ILE B CA 1
ATOM 1924 C C . ILE B 1 96 ? 12.773 -21.25 -3.77 1 96.94 96 ILE B C 1
ATOM 1926 O O . ILE B 1 96 ? 12.875 -20.734 -4.883 1 96.94 96 ILE B O 1
ATOM 1930 N N . THR B 1 97 ? 12.203 -22.422 -3.58 1 96.69 97 THR B N 1
ATOM 1931 C CA . THR B 1 97 ? 11.578 -23.172 -4.66 1 96.69 97 THR B CA 1
ATOM 1932 C C . THR B 1 97 ? 10.148 -23.547 -4.297 1 96.69 97 THR B C 1
ATOM 1934 O O . THR B 1 97 ? 9.805 -23.641 -3.117 1 96.69 97 THR B O 1
ATOM 1937 N N . LEU B 1 98 ? 9.344 -23.75 -5.383 1 97.38 98 LEU B N 1
ATOM 1938 C CA . LEU B 1 98 ? 8.008 -24.281 -5.164 1 97.38 98 LEU B CA 1
ATOM 1939 C C . LEU B 1 98 ? 8.047 -25.781 -4.918 1 97.38 98 LEU B C 1
ATOM 1941 O O . LEU B 1 98 ? 8.805 -26.5 -5.578 1 97.38 98 LEU B O 1
ATOM 1945 N N . THR B 1 99 ? 7.246 -26.188 -3.984 1 98.06 99 THR B N 1
ATOM 1946 C CA . THR B 1 99 ? 6.957 -27.609 -3.885 1 98.06 99 THR B CA 1
ATOM 1947 C C . THR B 1 99 ? 5.816 -28 -4.824 1 98.06 99 THR B C 1
ATOM 1949 O O . THR B 1 99 ? 5.211 -27.141 -5.465 1 98.06 99 THR B O 1
ATOM 1952 N N . ASP B 1 100 ? 5.559 -29.391 -4.898 1 97.56 100 ASP B N 1
ATOM 1953 C CA . ASP B 1 100 ? 4.406 -29.844 -5.672 1 97.56 100 ASP B CA 1
ATOM 1954 C C . ASP B 1 100 ? 3.111 -29.234 -5.133 1 97.56 100 ASP B C 1
ATOM 1956 O O . ASP B 1 100 ? 2.229 -28.844 -5.902 1 97.56 100 ASP B O 1
ATOM 1960 N N . ALA B 1 101 ? 3.059 -29.156 -3.855 1 97.69 101 ALA B N 1
ATOM 1961 C CA . ALA B 1 101 ? 1.898 -28.547 -3.221 1 97.69 101 ALA B CA 1
ATOM 1962 C C . ALA B 1 101 ? 1.813 -27.062 -3.561 1 97.69 101 ALA B C 1
ATOM 1964 O O . ALA B 1 101 ? 0.72 -26.516 -3.748 1 97.69 101 ALA B O 1
ATOM 1965 N N . GLY B 1 102 ? 2.994 -26.406 -3.613 1 97.94 102 GLY B N 1
ATOM 1966 C CA . GLY B 1 102 ? 3.055 -25 -3.998 1 97.94 102 GLY B CA 1
ATOM 1967 C C . GLY B 1 102 ? 2.568 -24.75 -5.414 1 97.94 102 GLY B C 1
ATOM 1968 O O . GLY B 1 102 ? 1.853 -23.781 -5.664 1 97.94 102 GLY B O 1
ATOM 1969 N N . VAL B 1 103 ? 2.902 -25.641 -6.301 1 97.06 103 VAL B N 1
ATOM 1970 C CA . VAL B 1 103 ? 2.479 -25.516 -7.695 1 97.06 103 VAL B CA 1
ATOM 1971 C C . VAL B 1 103 ? 0.962 -25.672 -7.785 1 97.06 103 VAL B C 1
ATOM 1973 O O . VAL B 1 103 ? 0.3 -24.922 -8.508 1 97.06 103 VAL B O 1
ATOM 1976 N N . LYS B 1 104 ? 0.462 -26.641 -7.074 1 96.44 104 LYS B N 1
ATOM 1977 C CA . LYS B 1 104 ? -0.98 -26.859 -7.066 1 96.44 104 LYS B CA 1
ATOM 1978 C C . LYS B 1 104 ? -1.725 -25.656 -6.516 1 96.44 104 LYS B C 1
ATOM 1980 O O . LYS B 1 104 ? -2.75 -25.25 -7.066 1 96.44 104 LYS B O 1
ATOM 1985 N N . MET B 1 105 ? -1.191 -25.078 -5.457 1 96.38 105 MET B N 1
ATOM 1986 C CA . MET B 1 105 ? -1.816 -23.906 -4.852 1 96.38 105 MET B CA 1
ATOM 1987 C C . MET B 1 105 ? -1.753 -22.703 -5.793 1 96.38 105 MET B C 1
ATOM 1989 O O . MET B 1 105 ? -2.719 -21.953 -5.906 1 96.38 105 MET B O 1
ATOM 1993 N N . GLU B 1 106 ? -0.614 -22.531 -6.43 1 96.38 106 GLU B N 1
ATOM 1994 C CA . GLU B 1 106 ? -0.474 -21.453 -7.406 1 96.38 106 GLU B CA 1
ATOM 1995 C C . GLU B 1 106 ? -1.504 -21.578 -8.523 1 96.38 106 GLU B C 1
ATOM 1997 O O . GLU B 1 106 ? -2.115 -20.594 -8.93 1 96.38 106 GLU B O 1
ATOM 2002 N N . THR B 1 107 ? -1.734 -22.781 -9.008 1 95.19 107 THR B N 1
ATOM 2003 C CA . THR B 1 107 ? -2.688 -23.031 -10.086 1 95.19 107 THR B CA 1
ATOM 2004 C C . THR B 1 107 ? -4.109 -22.719 -9.633 1 95.19 107 THR B C 1
ATOM 2006 O O . THR B 1 107 ? -4.871 -22.094 -10.367 1 95.19 107 THR B O 1
ATOM 2009 N N . ALA B 1 108 ? -4.391 -23.141 -8.422 1 93.88 108 ALA B N 1
ATOM 2010 C CA . ALA B 1 108 ? -5.703 -22.828 -7.863 1 93.88 108 ALA B CA 1
ATOM 2011 C C . ALA B 1 108 ? -5.891 -21.328 -7.684 1 93.88 108 ALA B C 1
ATOM 2013 O O . ALA B 1 108 ? -6.961 -20.797 -7.977 1 93.88 108 ALA B O 1
ATOM 2014 N N . GLY B 1 109 ? -4.867 -20.672 -7.203 1 95.69 109 GLY B N 1
ATOM 2015 C CA . GLY B 1 109 ? -4.914 -19.219 -7.016 1 95.69 109 GLY B CA 1
ATOM 2016 C C . GLY B 1 109 ? -4.992 -18.453 -8.32 1 95.69 109 GLY B C 1
ATOM 2017 O O . GLY B 1 109 ? -5.547 -17.359 -8.367 1 95.69 109 GLY B O 1
ATOM 2018 N N . ARG B 1 110 ? -4.434 -19.078 -9.367 1 95.06 110 ARG B N 1
ATOM 2019 C CA . ARG B 1 110 ? -4.41 -18.422 -10.672 1 95.06 110 ARG B CA 1
ATOM 2020 C C . ARG B 1 110 ? -5.828 -18.188 -11.188 1 95.06 110 ARG B C 1
ATOM 2022 O O . ARG B 1 110 ? -6.113 -17.141 -11.781 1 95.06 110 ARG B O 1
ATOM 2029 N N . LYS B 1 111 ? -6.641 -19.141 -10.984 1 93.44 111 LYS B N 1
ATOM 2030 C CA . LYS B 1 111 ? -8.031 -19 -11.414 1 93.44 111 LYS B CA 1
ATOM 2031 C C . LYS B 1 111 ? -8.727 -17.859 -10.688 1 93.44 111 LYS B C 1
ATOM 2033 O O . LYS B 1 111 ? -9.414 -17.047 -11.312 1 93.44 111 LYS B O 1
ATOM 2038 N N . ALA B 1 112 ? -8.578 -17.828 -9.391 1 94.56 112 ALA B N 1
ATOM 2039 C CA . ALA B 1 112 ? -9.164 -16.766 -8.586 1 94.56 112 ALA B CA 1
ATOM 2040 C C . ALA B 1 112 ? -8.562 -15.406 -8.969 1 94.56 112 ALA B C 1
ATOM 2042 O O . ALA B 1 112 ? -9.281 -14.414 -9.07 1 94.56 112 ALA B O 1
ATOM 2043 N N . TRP B 1 113 ? -7.289 -15.391 -9.172 1 95.31 113 TRP B N 1
ATOM 2044 C CA . TRP B 1 113 ? -6.586 -14.18 -9.578 1 95.31 113 TRP B CA 1
ATOM 2045 C C . TRP B 1 113 ? -7.086 -13.68 -10.93 1 95.31 113 TRP B C 1
ATOM 2047 O O . TRP B 1 113 ? -7.336 -12.492 -11.102 1 95.31 113 TRP B O 1
ATOM 2057 N N . GLN B 1 114 ? -7.25 -14.562 -11.867 1 94.81 114 GLN B N 1
ATOM 2058 C CA . GLN B 1 114 ? -7.734 -14.203 -13.195 1 94.81 114 GLN B CA 1
ATOM 2059 C C . GLN B 1 114 ? -9.133 -13.594 -13.125 1 94.81 114 GLN B C 1
ATOM 2061 O O . GLN B 1 114 ? -9.438 -12.648 -13.852 1 94.81 114 GLN B O 1
ATOM 2066 N N . ARG B 1 115 ? -9.922 -14.164 -12.305 1 93.06 115 ARG B N 1
ATOM 2067 C CA . ARG B 1 115 ? -11.266 -13.617 -12.102 1 93.06 115 ARG B CA 1
ATOM 2068 C C . ARG B 1 115 ? -11.195 -12.195 -11.555 1 93.06 115 ARG B C 1
ATOM 2070 O O . ARG B 1 115 ? -11.938 -11.312 -12.008 1 93.06 115 ARG B O 1
ATOM 2077 N N . ALA B 1 116 ? -10.344 -11.961 -10.594 1 95 116 ALA B N 1
ATOM 2078 C CA . ALA B 1 116 ? -10.164 -10.625 -10.031 1 95 116 ALA B CA 1
ATOM 2079 C C . ALA B 1 116 ? -9.688 -9.633 -11.094 1 95 116 ALA B C 1
ATOM 2081 O O . ALA B 1 116 ? -10.195 -8.516 -11.18 1 95 116 ALA B O 1
ATOM 2082 N N . GLN B 1 117 ? -8.695 -10.078 -11.883 1 95.44 117 GLN B N 1
ATOM 2083 C CA . GLN B 1 117 ? -8.188 -9.258 -12.977 1 95.44 117 GLN B CA 1
ATOM 2084 C C . GLN B 1 117 ? -9.312 -8.852 -13.93 1 95.44 117 GLN B C 1
ATOM 2086 O O . GLN B 1 117 ? -9.469 -7.672 -14.242 1 95.44 117 GLN B O 1
ATOM 2091 N N . GLN B 1 118 ? -10.086 -9.805 -14.32 1 94.88 118 GLN B N 1
ATOM 2092 C CA . GLN B 1 118 ? -11.133 -9.594 -15.312 1 94.88 118 GLN B CA 1
ATOM 2093 C C . GLN B 1 118 ? -12.242 -8.711 -14.766 1 94.88 118 GLN B C 1
ATOM 2095 O O . GLN B 1 118 ? -12.75 -7.828 -15.461 1 94.88 118 GLN B O 1
ATOM 2100 N N . GLN B 1 119 ? -12.625 -8.945 -13.555 1 95 119 GLN B N 1
ATOM 2101 C CA . GLN B 1 119 ? -13.688 -8.156 -12.945 1 95 119 GLN B CA 1
ATOM 2102 C C . GLN B 1 119 ? -13.266 -6.699 -12.781 1 95 119 GLN B C 1
ATOM 2104 O O . GLN B 1 119 ? -14.047 -5.789 -13.07 1 95 119 GLN B O 1
ATOM 2109 N N . PHE B 1 120 ? -12.102 -6.477 -12.32 1 96.88 120 PHE B N 1
ATOM 2110 C CA . PHE B 1 120 ? -11.602 -5.113 -12.18 1 96.88 120 PHE B CA 1
ATOM 2111 C C . PHE B 1 120 ? -11.539 -4.418 -13.531 1 96.88 120 PHE B C 1
ATOM 2113 O O . PHE B 1 120 ? -11.984 -3.277 -13.672 1 96.88 120 PHE B O 1
ATOM 2120 N N . GLU B 1 121 ? -11 -5.098 -14.492 1 96.44 121 GLU B N 1
ATOM 2121 C CA . GLU B 1 121 ? -10.828 -4.508 -15.812 1 96.44 121 GLU B CA 1
ATOM 2122 C C . GLU B 1 121 ? -12.18 -4.273 -16.484 1 96.44 121 GLU B C 1
ATOM 2124 O O . GLU B 1 121 ? -12.32 -3.348 -17.297 1 96.44 121 GLU B O 1
ATOM 2129 N N . ALA B 1 122 ? -13.133 -5.09 -16.156 1 95.31 122 ALA B N 1
ATOM 2130 C CA . ALA B 1 122 ? -14.477 -4.91 -16.688 1 95.31 122 ALA B CA 1
ATOM 2131 C C . ALA B 1 122 ? -15.109 -3.623 -16.172 1 95.31 122 ALA B C 1
ATOM 2133 O O . ALA B 1 122 ? -15.82 -2.936 -16.906 1 95.31 122 ALA B O 1
ATOM 2134 N N . VAL B 1 123 ? -14.836 -3.311 -14.945 1 94.88 123 VAL B N 1
ATOM 2135 C CA . VAL B 1 123 ? -15.453 -2.15 -14.305 1 94.88 123 VAL B CA 1
ATOM 2136 C C . VAL B 1 123 ? -14.609 -0.906 -14.57 1 94.88 123 VAL B C 1
ATOM 2138 O O . VAL B 1 123 ? -15.148 0.165 -14.867 1 94.88 123 VAL B O 1
ATOM 2141 N N . PHE B 1 124 ? -13.32 -0.991 -14.484 1 96.06 124 PHE B N 1
ATOM 2142 C CA . PHE B 1 124 ? -12.406 0.138 -14.594 1 96.06 124 PHE B CA 1
ATOM 2143 C C . PHE B 1 124 ? -12.078 0.432 -16.047 1 96.06 124 PHE B C 1
ATOM 2145 O O . PHE B 1 124 ? -11.797 1.577 -16.406 1 96.06 124 PHE B O 1
ATOM 2152 N N . GLY B 1 125 ? -12.102 -0.598 -16.922 1 96.06 125 GLY B N 1
ATOM 2153 C CA . GLY B 1 125 ? -11.68 -0.515 -18.2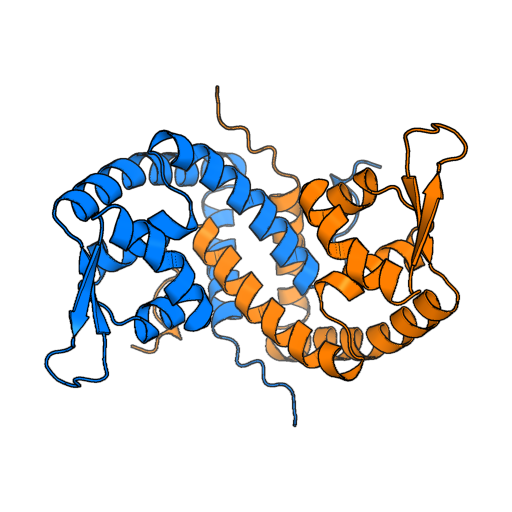97 1 96.06 125 GLY B CA 1
ATOM 2154 C C . GLY B 1 125 ? -10.32 -1.134 -18.547 1 96.06 125 GLY B C 1
ATOM 2155 O O . GLY B 1 125 ? -9.359 -0.838 -17.844 1 96.06 125 GLY B O 1
ATOM 2156 N N . LYS B 1 126 ? -10.273 -1.953 -19.625 1 95.19 126 LYS B N 1
ATOM 2157 C CA . LYS B 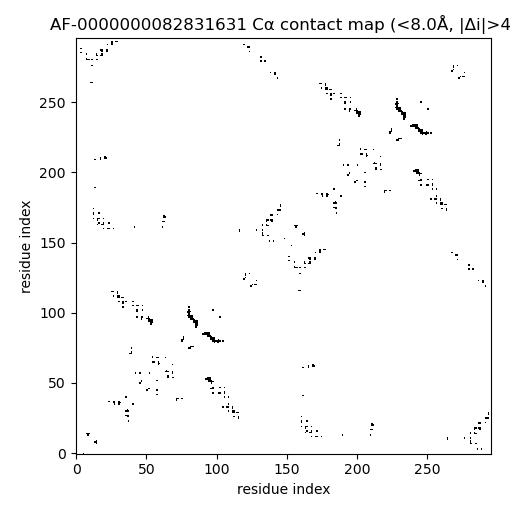1 126 ? -9.047 -2.676 -19.938 1 95.19 126 LYS B CA 1
ATOM 2158 C C . LYS B 1 126 ? -7.918 -1.714 -20.312 1 95.19 126 LYS B C 1
ATOM 2160 O O . LYS B 1 126 ? -6.789 -1.868 -19.844 1 95.19 126 LYS B O 1
ATOM 2165 N N . GLU B 1 127 ? -8.203 -0.743 -21.031 1 95.06 127 GLU B N 1
ATOM 2166 C CA . GLU B 1 127 ? -7.195 0.222 -21.469 1 95.06 127 GLU B CA 1
ATOM 2167 C C . GLU B 1 127 ? -6.754 1.11 -20.297 1 95.06 127 GLU B C 1
ATOM 2169 O O . GLU B 1 127 ? -5.574 1.46 -20.188 1 95.06 127 GLU B O 1
ATOM 2174 N N . ASP B 1 128 ? -7.688 1.429 -19.453 1 95.25 128 ASP B N 1
ATOM 2175 C CA . ASP B 1 128 ? -7.375 2.232 -18.281 1 95.25 128 ASP B CA 1
ATOM 2176 C C . ASP B 1 128 ? -6.488 1.458 -17.297 1 95.25 128 ASP B C 1
ATOM 2178 O O . ASP B 1 128 ? -5.57 2.023 -16.703 1 95.25 128 ASP B O 1
ATOM 2182 N N . ALA B 1 129 ? -6.785 0.209 -17.219 1 96.5 129 ALA B N 1
ATOM 2183 C CA . ALA B 1 129 ? -5.973 -0.646 -16.359 1 96.5 129 ALA B CA 1
ATOM 2184 C C . ALA B 1 129 ? -4.543 -0.751 -16.891 1 96.5 129 ALA B C 1
ATOM 2186 O O . ALA B 1 129 ? -3.584 -0.694 -16.109 1 96.5 129 ALA B O 1
ATOM 2187 N N . LEU B 1 130 ? -4.426 -0.898 -18.156 1 94.31 130 LEU B N 1
ATOM 2188 C CA . LEU B 1 130 ? -3.1 -0.955 -18.766 1 94.31 130 LEU B CA 1
ATOM 2189 C C . LEU B 1 130 ? -2.35 0.355 -18.562 1 94.31 130 LEU B C 1
ATOM 2191 O O . LEU B 1 130 ? -1.16 0.348 -18.234 1 94.31 130 LEU B O 1
ATOM 2195 N N . ALA B 1 131 ? -3.012 1.465 -18.734 1 93.44 131 ALA B N 1
ATOM 2196 C CA . ALA B 1 131 ? -2.41 2.775 -18.5 1 93.44 131 ALA B CA 1
ATOM 2197 C C . ALA B 1 131 ? -1.968 2.932 -17.062 1 93.44 131 ALA B C 1
ATOM 2199 O O . ALA B 1 131 ? -0.888 3.461 -16.781 1 93.44 131 ALA B O 1
ATOM 2200 N N . MET B 1 132 ? -2.811 2.453 -16.188 1 96.25 132 MET B N 1
ATOM 2201 C CA . MET B 1 132 ? -2.486 2.486 -14.766 1 96.25 132 MET B CA 1
ATOM 2202 C C . MET B 1 132 ? -1.23 1.672 -14.469 1 96.25 132 MET B C 1
ATOM 2204 O O . MET B 1 132 ? -0.318 2.15 -13.797 1 96.25 132 MET B O 1
ATOM 2208 N N . ARG B 1 133 ? -1.122 0.487 -15 1 96.19 133 ARG B N 1
ATOM 2209 C CA . ARG B 1 133 ? 0.042 -0.36 -14.758 1 96.19 133 ARG B CA 1
ATOM 2210 C C . ARG B 1 133 ? 1.307 0.274 -15.328 1 96.19 133 ARG B C 1
ATOM 2212 O O . ARG B 1 133 ? 2.383 0.166 -14.734 1 96.19 133 ARG B O 1
ATOM 2219 N N . ARG B 1 134 ? 1.193 0.976 -16.422 1 94 134 ARG B N 1
ATOM 2220 C CA . ARG B 1 134 ? 2.34 1.654 -17.031 1 94 134 ARG B CA 1
ATOM 2221 C C . ARG B 1 134 ? 2.836 2.783 -16.125 1 94 134 ARG B C 1
ATOM 2223 O O . ARG B 1 134 ? 4.043 2.941 -15.93 1 94 134 ARG B O 1
ATOM 2230 N N . ILE B 1 135 ? 1.941 3.523 -15.609 1 95.69 135 ILE B N 1
ATOM 2231 C CA . ILE B 1 135 ? 2.289 4.625 -14.719 1 95.69 135 ILE B CA 1
ATOM 2232 C C . ILE B 1 135 ? 2.941 4.078 -13.445 1 95.69 135 ILE B C 1
ATOM 2234 O O . ILE B 1 135 ? 3.951 4.609 -12.984 1 95.69 135 ILE B O 1
ATOM 2238 N N . MET B 1 136 ? 2.395 2.996 -12.898 1 96.94 136 MET B N 1
ATOM 2239 C CA . MET B 1 136 ? 2.953 2.381 -11.703 1 96.94 136 MET B CA 1
ATOM 2240 C C . MET B 1 136 ? 4.367 1.872 -11.953 1 96.94 136 MET B C 1
ATOM 2242 O O . MET B 1 136 ? 5.246 2.01 -11.102 1 96.94 136 MET B O 1
ATOM 2246 N N . HIS B 1 137 ? 4.543 1.276 -13.094 1 94.44 137 HIS B N 1
ATOM 2247 C CA . HIS B 1 137 ? 5.867 0.776 -13.453 1 94.44 137 HIS B CA 1
ATOM 2248 C C . HIS B 1 137 ? 6.887 1.908 -13.5 1 94.44 137 HIS B C 1
ATOM 2250 O O . HIS B 1 137 ? 8.008 1.761 -13.008 1 94.44 137 HIS B O 1
ATOM 2256 N N . ARG B 1 138 ? 6.52 3.021 -14.07 1 94.31 138 ARG B N 1
ATOM 2257 C CA . ARG B 1 138 ? 7.402 4.184 -14.125 1 94.31 138 ARG B CA 1
ATOM 2258 C C . ARG B 1 138 ? 7.758 4.66 -12.719 1 94.31 138 ARG B C 1
ATOM 2260 O O . ARG B 1 138 ? 8.914 4.992 -12.445 1 94.31 138 ARG B O 1
ATOM 2267 N N . ILE B 1 139 ? 6.785 4.676 -11.867 1 96 139 ILE B N 1
ATOM 2268 C CA . ILE B 1 139 ? 7.008 5.148 -10.5 1 96 139 ILE B CA 1
ATOM 2269 C C . ILE B 1 139 ? 7.957 4.195 -9.773 1 96 139 ILE B C 1
ATOM 2271 O O . ILE B 1 139 ? 8.867 4.637 -9.07 1 96 139 ILE B O 1
ATOM 2275 N N . THR B 1 140 ? 7.754 2.938 -9.953 1 94.62 140 THR B N 1
ATOM 2276 C CA . THR B 1 140 ? 8.547 1.93 -9.258 1 94.62 140 THR B CA 1
ATOM 2277 C C . THR B 1 140 ? 10.016 2.01 -9.68 1 94.62 140 THR B C 1
ATOM 2279 O O . THR B 1 140 ? 10.906 1.628 -8.914 1 94.62 140 THR B O 1
ATOM 2282 N N . THR B 1 141 ? 10.281 2.57 -10.797 1 90.88 141 THR B N 1
ATOM 2283 C CA . THR B 1 141 ? 11.641 2.576 -11.336 1 90.88 141 THR B CA 1
ATOM 2284 C C . THR B 1 141 ? 12.281 3.953 -11.172 1 90.88 141 THR B C 1
ATOM 2286 O O . THR B 1 141 ? 13.414 4.168 -11.594 1 90.88 141 THR B O 1
ATOM 2289 N N . LEU B 1 142 ? 11.555 4.887 -10.648 1 91.56 142 LEU B N 1
ATOM 2290 C CA . LEU B 1 142 ? 12.102 6.215 -10.414 1 91.56 142 LEU B CA 1
ATOM 2291 C C . LEU B 1 142 ? 13.195 6.172 -9.352 1 91.56 142 LEU B C 1
ATOM 2293 O O . LEU B 1 142 ? 13.078 5.457 -8.359 1 91.56 142 LEU B O 1
ATOM 2297 N N . ASP B 1 143 ? 14.203 6.816 -9.594 1 88 143 ASP B N 1
ATOM 2298 C CA . ASP B 1 143 ? 15.227 7.02 -8.57 1 88 143 ASP B CA 1
ATOM 2299 C C . ASP B 1 143 ? 14.859 8.18 -7.648 1 88 143 ASP B C 1
ATOM 2301 O O . ASP B 1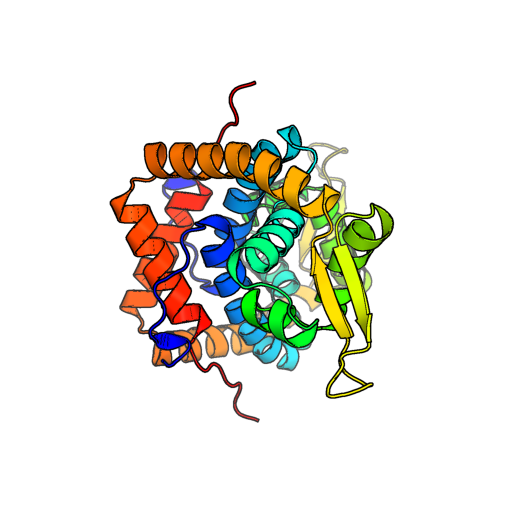 143 ? 15.016 9.344 -8.016 1 88 143 ASP B O 1
ATOM 2305 N N . LEU B 1 144 ? 14.281 7.777 -6.527 1 85.94 144 LEU B N 1
ATOM 2306 C CA . LEU B 1 144 ? 13.883 8.789 -5.559 1 85.94 144 LEU B CA 1
ATOM 2307 C C . LEU B 1 144 ? 14.844 8.828 -4.379 1 85.94 144 LEU B C 1
ATOM 2309 O O . LEU B 1 144 ? 15.094 7.797 -3.748 1 85.94 144 LEU B O 1
ATOM 2313 N N . SER B 1 145 ? 15.898 9.523 -4.496 1 75.31 145 SER B N 1
ATOM 2314 C CA . SER B 1 145 ? 16.859 9.633 -3.396 1 75.31 145 SER B CA 1
ATOM 2315 C C . SER B 1 145 ? 16.672 10.938 -2.629 1 75.31 145 SER B C 1
ATOM 2317 O O . SER B 1 145 ? 16.375 11.977 -3.223 1 75.31 145 SER B O 1
ATOM 2319 N N . VAL B 1 146 ? 16.516 10.695 -1.313 1 67.75 146 VAL B N 1
ATOM 2320 C CA . VAL B 1 146 ? 16.484 11.906 -0.491 1 67.75 146 VAL B CA 1
ATOM 2321 C C . VAL B 1 146 ? 17.906 12.477 -0.369 1 67.75 146 VAL B C 1
ATOM 2323 O O . VAL B 1 146 ? 18.859 11.734 -0.149 1 67.75 146 VAL B O 1
ATOM 2326 N N . PRO B 1 147 ? 18.156 13.68 -0.951 1 54.5 147 PRO B N 1
ATOM 2327 C CA . PRO B 1 147 ? 19.484 14.242 -0.753 1 54.5 147 PRO B CA 1
ATOM 2328 C C . PRO B 1 147 ? 19.953 14.18 0.703 1 54.5 147 PRO B C 1
ATOM 2330 O O . PRO B 1 147 ? 19.125 14.281 1.617 1 54.5 147 PRO B O 1
ATOM 2333 N N . SER B 1 148 ? 21.031 13.312 1.031 1 45.56 148 SER B N 1
ATOM 2334 C CA . SER B 1 148 ? 21.703 13.406 2.32 1 45.56 148 SER B CA 1
ATOM 2335 C C . SER B 1 148 ? 21.828 14.852 2.775 1 45.56 148 SER B C 1
ATOM 2337 O O . SER B 1 148 ? 21.953 15.766 1.951 1 45.56 148 SER B O 1
#

Foldseek 3Di:
DPPVPDPDDPDPVVNVVVVCVVLQVLLQVLLVVLVDHPLLLLQLVCCVVVNKDWLVVSCLVVVHDSVVSVVSCVVCVVVVQKDWDQDPVHSPTIIIHGDPNVVVSNVSSVVSNVVSVVVCCVVCNVVNVVVVVVVVVVVSPDDDDDDD/DPPVPDPDDPDPVVNVVVVCVVLQVLLQVLLVVLVDHPLLLLLLVCCVVVNKDWLVVSCLVVVHDSVVSVVSCVVCVVVVQKDWDQDPVHSPTIIIHGDPNVVVSNVSSVVSNVVSVVVCCVVCNVVNVVVVVVVVVVVSPDDDDDDD

Nearest PDB structures (foldseek):
  5h3r-assembly1_B  TM=8.925E-01  e=1.607E-06  Escherichia coli K-12
  7kfq-assembly1_A  TM=7.936E-01  e=1.023E-06  Variovorax paradoxus
  7kua-assembly1_A-2  TM=8.080E-01  e=2.132E-06  Pseudomonas putida
  3voe-assembly1_A  TM=7.475E-01  e=1.607E-06  Escherichia coli K-12
  3vod-assembly1_A  TM=7.380E-01  e=1.800E-06  Escherichia coli K-12

Organism: NCBI:txid1287738

InterPro domains:
  IPR000835 MarR-type HTH domain [PF01047] (38-93)
  IPR000835 MarR-type HTH domain [PS50995] (9-141)
  IPR000835 MarR-type HTH domain [SM00347] (29-144)
  IPR011991 ArsR-like helix-turn-helix domain [cd00090] (39-101)
  IPR023187 Transcriptional regulator MarR-type, conserved site [PS01117] (68-102)
  IPR036388 Winged helix-like DNA-binding domain superfamily [G3DSA:1.10.10.10] (10-143)
  IPR036390 Winged helix DNA-binding domain superfamily [SSF46785] (14-140)
  IPR039422 Transcription regulators MarR/SlyA-like [PTHR33164] (15-140)